Protein AF-A0A1V6AQR8-F1 (afdb_monomer)

Sequence (336 aa):
MSKVVIQFLDGTSKRGDIPFFNPAKQTVPFETASEDGKSLVQTTLHIEEIKKILFLKKDAAEESAIRKETIAQTQFAGTVAYKLIVEMNDGEVLTGTTLKYSPQEKSFFLTPLNPGDPSERIYINSRCVTKVDQKRLLGRMLVDAKLISGNQLQNALNVQAENRKKLIGQILVEQELISRKQLDESLDVQKEDRSLLGEILVRAQYLTREQLDRALLIQKENRKKRLGQILVELKYLTPDDICLALASQLGCAWIDLSSLTIPEDVLGLLPCDVVQKYEVVPVERKFGELLIVASAQPRNEEMRRAVAEGTTMRTEFVIAYDGHIAAALENYYGFS

Foldseek 3Di:
DFWKWWAFPVRDIDTFDFPDDDLVDQWTWTWDQDPVNPDIDIDIDGPNRTAKMFGFDPPPDDDDDDDDDDPPVPPPPFAQWWFKFWAFPVRDTFTFTFRDDDLPDQKGKGQGPPPPRRGRIMIGGSVGTPDIDTQGDLLVLCCVVVLAPRVLLRVLVVVCVVPVVDDSLNSCCVVVSHPPVVSVVSVVVSVPVLQPLLNLCCVVVLDPPVLQVVLVVVCVVPVVDDSLRSCVVVVSDDQVSSQVSVCSSVVFAADELVPADADPVQQVQFDLCLCQVQLKGFHDDPPNAETEIEDQCQPPVVSVVNRVVRHPHHYDYHYGGSVSSVVCCCVNVVHD

Nearest PDB structures (foldseek):
  5htl-assembly1_B  TM=7.662E-01  e=5.680E-09  Vibrio cholerae
  6ejf-assembly1_M  TM=7.073E-01  e=2.704E-07  Thermus thermophilus HB8
  7lko-assembly2_A  TM=7.432E-01  e=1.978E-06  Xanthomonas citri pv. citri str. 306
  7lkm-assembly2_B  TM=7.451E-01  e=5.046E-06  Xanthomonas citri pv. citri str. 306
  1y96-assembly2_D  TM=8.507E-01  e=4.658E-02  Homo sapiens

Radius of gyration: 24.53 Å; Cα contacts (8 Å, |Δi|>4): 520; chains: 1; bounding box: 59×54×64 Å

Mean predicted aligned error: 18.09 Å

Secondary structure (DSSP, 8-state):
-EEEEEEETTS-EEEEEES---TTSSEEEEEEE-TTSSSEEEEEEEGGGEEEEEEE-S-SS---------TTSTT------EEEEEEETTS-EEEEEES---TTSSEEEEEES-TT-SEEEEEEEGGGEEEEEEE--HHHHHHHTTSS-HHHHHHHHHHHHH-TTS-HHHHHHHTTSS-HHHHHHHHHHHHHTS--HHHHHHHTTSS-HHHHHHHHHHHHH-TTS-HHHHHHHTTSS-HHHHHHHHHHHHT--B--SSSPPPPHHHHTTS-HHHHHHHTEEEEEEETTTEEEEEES-TT-HHHHHHHHHH-SSEEEEEE--HHHHHHHHHHHH---

Structure (mmCIF, N/CA/C/O backbone):
data_AF-A0A1V6AQR8-F1
#
_entry.id   AF-A0A1V6AQR8-F1
#
loop_
_atom_site.group_PDB
_atom_site.id
_atom_site.type_symbol
_atom_site.label_atom_id
_atom_site.label_alt_id
_atom_site.label_comp_id
_atom_site.label_asym_id
_atom_site.label_entity_id
_atom_site.label_seq_id
_atom_site.pdbx_PDB_ins_code
_atom_site.Cartn_x
_atom_site.Cartn_y
_atom_site.Cartn_z
_atom_site.occupancy
_atom_site.B_iso_or_equiv
_atom_site.auth_seq_id
_atom_site.auth_comp_id
_atom_site.auth_asym_id
_atom_site.auth_atom_id
_atom_site.pdbx_PDB_model_num
ATOM 1 N N . MET A 1 1 ? -22.738 5.222 29.383 1.00 67.62 1 MET A N 1
ATOM 2 C CA . MET A 1 1 ? -21.599 4.285 29.429 1.00 67.62 1 MET A CA 1
ATOM 3 C C . MET A 1 1 ? -21.309 3.810 28.021 1.00 67.62 1 MET A C 1
ATOM 5 O O . MET A 1 1 ? -22.244 3.699 27.233 1.00 67.62 1 MET A O 1
ATOM 9 N N . SER A 1 2 ? -20.037 3.631 27.680 1.00 73.25 2 SER A N 1
ATOM 10 C CA . SER A 1 2 ? -19.650 3.073 26.383 1.00 73.25 2 SER A CA 1
ATOM 11 C C . SER A 1 2 ? -19.279 1.613 26.575 1.00 73.25 2 SER A C 1
ATOM 13 O O . SER A 1 2 ? -18.375 1.340 27.364 1.00 73.25 2 SER A O 1
ATOM 15 N N . LYS A 1 3 ? -19.919 0.709 25.829 1.00 87.38 3 LYS A N 1
ATOM 16 C CA . LYS A 1 3 ? -19.482 -0.686 25.758 1.00 87.38 3 LYS A CA 1
ATOM 17 C C . LYS A 1 3 ? -18.140 -0.737 25.047 1.00 87.38 3 LYS A C 1
ATOM 19 O O . LYS A 1 3 ? -17.994 -0.177 23.956 1.00 87.38 3 LYS A O 1
ATOM 24 N N . VAL A 1 4 ? -17.165 -1.396 25.655 1.00 88.12 4 VAL A N 1
ATOM 25 C CA . VAL A 1 4 ? -15.810 -1.472 25.121 1.00 88.12 4 VAL A CA 1
ATOM 26 C C . VAL A 1 4 ? -15.240 -2.880 25.162 1.00 88.12 4 VAL A C 1
ATOM 28 O O . VAL A 1 4 ? -15.606 -3.714 25.992 1.00 88.12 4 VAL A O 1
ATOM 31 N N . VAL A 1 5 ? -14.278 -3.111 24.276 1.00 90.44 5 VAL A N 1
ATOM 32 C CA . VAL A 1 5 ? -13.283 -4.173 24.423 1.00 90.44 5 VAL A CA 1
ATOM 33 C C . VAL A 1 5 ? -11.925 -3.502 24.592 1.00 90.44 5 VAL A C 1
ATOM 35 O O . VAL A 1 5 ? -11.494 -2.736 23.731 1.00 90.44 5 VAL A O 1
ATOM 38 N N . ILE A 1 6 ? -11.267 -3.761 25.715 1.00 91.75 6 ILE A N 1
ATOM 39 C CA . ILE A 1 6 ? -9.921 -3.277 26.017 1.00 91.75 6 ILE A CA 1
ATOM 40 C C . ILE A 1 6 ? -8.948 -4.400 25.689 1.00 91.75 6 ILE A C 1
ATOM 42 O O . ILE A 1 6 ? -9.147 -5.527 26.139 1.00 91.75 6 ILE A O 1
ATOM 46 N N . GLN A 1 7 ? -7.909 -4.091 24.918 1.00 90.25 7 GLN A N 1
ATOM 47 C CA . GLN A 1 7 ? -6.755 -4.966 24.743 1.00 90.25 7 GLN A CA 1
ATOM 48 C C . GLN A 1 7 ? -5.555 -4.369 25.469 1.00 90.25 7 GLN A C 1
ATOM 50 O O . GLN A 1 7 ? -5.273 -3.172 25.337 1.00 90.25 7 GLN A O 1
ATOM 55 N N . PHE A 1 8 ? -4.864 -5.205 26.229 1.00 92.00 8 PHE A N 1
ATOM 56 C CA . PHE A 1 8 ? -3.706 -4.835 27.031 1.00 92.00 8 PHE A CA 1
ATOM 57 C C . PHE A 1 8 ? -2.402 -5.148 26.292 1.00 92.00 8 PHE A C 1
ATOM 59 O O . PHE A 1 8 ? -2.388 -5.878 25.299 1.00 92.00 8 PHE A O 1
ATOM 66 N N . LEU A 1 9 ? -1.300 -4.564 26.765 1.00 87.06 9 LEU A N 1
ATOM 67 C CA . LEU A 1 9 ? 0.039 -4.792 26.210 1.00 87.06 9 LEU A CA 1
ATOM 68 C C . LEU A 1 9 ? 0.509 -6.246 26.338 1.00 87.06 9 LEU A C 1
ATOM 70 O O . LEU A 1 9 ? 1.322 -6.692 25.537 1.00 87.06 9 LEU A O 1
ATOM 74 N N . ASP A 1 10 ? -0.003 -6.977 27.328 1.00 86.44 10 ASP A N 1
ATOM 75 C CA . ASP A 1 10 ? 0.294 -8.395 27.557 1.00 86.44 10 ASP A CA 1
ATOM 76 C C . ASP A 1 10 ? -0.487 -9.343 26.621 1.00 86.44 10 ASP A C 1
ATOM 78 O O . ASP A 1 10 ? -0.358 -10.561 26.722 1.00 86.44 10 ASP A O 1
ATOM 82 N N . GLY A 1 11 ? -1.303 -8.793 25.713 1.00 81.50 11 GLY A N 1
ATOM 83 C CA . GLY A 1 11 ? -2.138 -9.546 24.777 1.00 81.50 11 GLY A CA 1
ATOM 84 C C . GLY A 1 11 ? -3.485 -9.995 25.352 1.00 81.50 11 GLY A C 1
ATOM 85 O O . GLY A 1 11 ? -4.320 -10.519 24.611 1.00 81.50 11 GLY A O 1
ATOM 86 N N . THR A 1 12 ? -3.750 -9.769 26.642 1.00 89.94 12 THR A N 1
ATOM 87 C CA . THR A 1 12 ? -5.055 -10.074 27.234 1.00 89.94 12 THR A CA 1
ATOM 88 C C . THR A 1 12 ? -6.119 -9.082 26.766 1.00 89.94 12 THR A C 1
ATOM 90 O O . THR A 1 12 ? -5.838 -7.962 26.326 1.00 89.94 12 THR A O 1
ATOM 93 N N . SER A 1 13 ? -7.388 -9.491 26.848 1.00 88.75 13 SER A N 1
ATOM 94 C CA . SER A 1 13 ? -8.511 -8.615 26.525 1.00 88.75 13 SER A CA 1
ATOM 95 C C . SER A 1 13 ? -9.627 -8.716 27.554 1.00 88.75 13 SER A C 1
ATOM 97 O O . SER A 1 13 ? -9.885 -9.783 28.111 1.00 88.75 13 SER A O 1
ATOM 99 N N . LYS A 1 14 ? -10.295 -7.591 27.815 1.00 90.44 14 LYS A N 1
ATOM 100 C CA . LYS A 1 14 ? -11.460 -7.516 28.701 1.00 90.44 14 LYS A CA 1
ATOM 101 C C . LYS A 1 14 ? -12.595 -6.771 28.018 1.00 90.44 14 LYS A C 1
ATOM 103 O O . LYS A 1 14 ? -12.380 -5.751 27.365 1.00 90.44 14 LYS A O 1
ATOM 108 N N . ARG A 1 15 ? -13.818 -7.270 28.190 1.00 90.06 15 ARG A N 1
ATOM 109 C CA . ARG A 1 15 ? -15.050 -6.615 27.735 1.00 90.06 15 ARG A CA 1
ATOM 110 C C . ARG A 1 15 ? -15.791 -6.045 28.937 1.00 90.06 15 ARG A C 1
ATOM 112 O O . ARG A 1 15 ? -15.874 -6.706 29.966 1.00 90.06 15 ARG A O 1
ATOM 119 N N . GLY A 1 16 ? -16.325 -4.843 28.787 1.00 89.38 16 GLY A N 1
ATOM 120 C CA . GLY A 1 16 ? -17.057 -4.165 29.848 1.00 89.38 16 GLY A CA 1
ATOM 121 C C . GLY A 1 16 ? -17.509 -2.782 29.413 1.00 89.38 16 GLY A C 1
ATOM 122 O O . GLY A 1 16 ? -17.628 -2.508 28.216 1.00 89.38 16 GLY A O 1
ATOM 123 N N . ASP A 1 17 ? -17.707 -1.906 30.384 1.00 84.69 17 ASP A N 1
ATOM 124 C CA . ASP A 1 17 ? -18.224 -0.563 30.185 1.00 84.69 17 ASP A CA 1
ATOM 125 C C . ASP A 1 17 ? -17.249 0.486 30.722 1.00 84.69 17 ASP A C 1
ATOM 127 O O . ASP A 1 17 ? -16.646 0.331 31.782 1.00 84.69 17 ASP A O 1
ATOM 131 N N . ILE A 1 18 ? -17.086 1.581 29.979 1.00 79.56 18 ILE A N 1
ATOM 132 C CA . ILE A 1 18 ? -16.372 2.769 30.457 1.00 79.56 18 ILE A CA 1
ATOM 133 C C . ILE A 1 18 ? -17.391 3.902 30.639 1.00 79.56 18 ILE A C 1
ATOM 135 O O . ILE A 1 18 ? -18.016 4.328 29.653 1.00 79.56 18 ILE A O 1
ATOM 139 N N . PRO A 1 19 ? -17.573 4.432 31.864 1.00 71.19 19 PRO A N 1
ATOM 140 C CA . PRO A 1 19 ? -18.493 5.540 32.107 1.00 71.19 19 PRO A CA 1
ATOM 141 C C . PRO A 1 19 ? -17.984 6.841 31.484 1.00 71.19 19 PRO A C 1
ATOM 143 O O . PRO A 1 19 ? -18.753 7.564 30.850 1.00 71.19 19 PRO A O 1
ATOM 146 N N . PHE A 1 20 ? -16.680 7.104 31.594 1.00 69.00 20 PHE A N 1
ATOM 147 C CA . PHE A 1 20 ? -16.017 8.264 31.011 1.00 69.00 20 PHE A CA 1
ATOM 148 C C . PHE A 1 20 ? -14.568 7.933 30.648 1.00 69.00 20 PHE A C 1
ATOM 150 O O . PHE A 1 20 ? -13.841 7.350 31.450 1.00 69.00 20 PHE A O 1
ATOM 157 N N . PHE A 1 21 ? -14.137 8.340 29.453 1.00 73.06 21 PHE A N 1
ATOM 158 C CA . PHE A 1 21 ? -12.770 8.139 28.979 1.00 73.06 21 PHE A CA 1
ATOM 159 C C . PHE A 1 21 ? -12.099 9.482 28.694 1.00 73.06 21 PHE A C 1
ATOM 161 O O . PHE A 1 21 ? -12.598 10.265 27.885 1.00 73.06 21 PHE A O 1
ATOM 168 N N . ASN A 1 22 ? -10.952 9.728 29.329 1.00 70.19 22 ASN A N 1
ATOM 169 C CA . ASN A 1 22 ? -10.099 10.874 29.040 1.00 70.19 22 ASN A CA 1
ATOM 170 C C . ASN A 1 22 ? -8.653 10.396 28.829 1.00 70.19 22 ASN A C 1
ATOM 172 O O . ASN A 1 22 ? -8.023 9.983 29.802 1.00 70.19 22 ASN A O 1
ATOM 176 N N . PRO A 1 23 ? -8.110 10.496 27.603 1.00 68.50 23 PRO A N 1
ATOM 177 C CA . PRO A 1 23 ? -6.771 10.006 27.283 1.00 68.50 23 PRO A CA 1
ATOM 178 C C . PRO A 1 23 ? -5.637 10.800 27.953 1.00 68.50 23 PRO A C 1
ATOM 180 O O . PRO A 1 23 ? -4.500 10.345 27.958 1.00 68.50 23 PRO A O 1
ATOM 183 N N . ALA A 1 24 ? -5.919 11.978 28.524 1.00 65.12 24 ALA A N 1
ATOM 184 C CA . ALA A 1 24 ? -4.942 12.758 29.284 1.00 65.12 24 ALA A CA 1
ATOM 185 C C . ALA A 1 24 ? -4.786 12.281 30.740 1.00 65.12 24 ALA A C 1
ATOM 187 O O . ALA A 1 24 ? -3.859 12.708 31.428 1.00 65.12 24 ALA A O 1
ATOM 188 N N . LYS A 1 25 ? -5.693 11.427 31.234 1.00 71.94 25 LYS A N 1
ATOM 189 C CA . LYS A 1 25 ? -5.591 10.836 32.573 1.00 71.94 25 LYS A CA 1
ATOM 190 C C . LYS A 1 25 ? -4.770 9.549 32.520 1.00 71.94 25 LYS A C 1
ATOM 192 O O . LYS A 1 25 ? -4.856 8.790 31.564 1.00 71.94 25 LYS A O 1
ATOM 197 N N . GLN A 1 26 ? -4.018 9.285 33.587 1.00 80.06 26 GLN A N 1
ATOM 198 C CA . GLN A 1 26 ? -3.235 8.050 33.728 1.00 80.06 26 GLN A CA 1
ATOM 199 C C . GLN A 1 26 ? -4.103 6.814 33.977 1.00 80.06 26 GLN A C 1
ATOM 201 O O . GLN A 1 26 ? -3.637 5.693 33.794 1.00 80.06 26 GLN A O 1
ATOM 206 N N . THR A 1 27 ? -5.349 7.013 34.407 1.00 83.88 27 THR A N 1
ATOM 207 C CA . THR A 1 27 ? -6.252 5.935 34.791 1.00 83.88 27 THR A CA 1
ATOM 208 C C . THR A 1 27 ? -7.590 6.010 34.067 1.00 83.88 27 THR A C 1
ATOM 210 O O . THR A 1 27 ? -8.095 7.089 33.742 1.00 83.88 27 THR A O 1
ATOM 213 N N . VAL A 1 28 ? -8.167 4.835 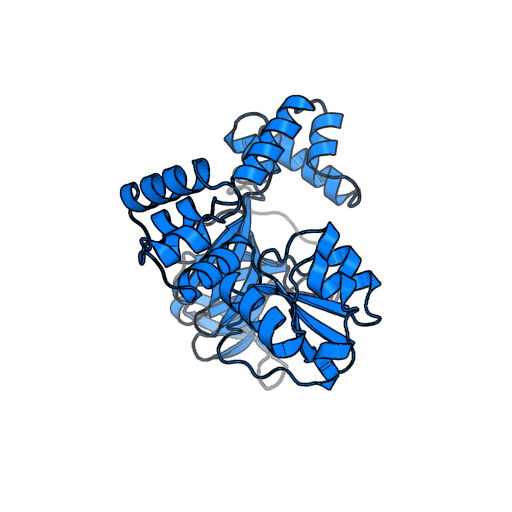33.828 1.00 84.19 28 VAL A N 1
ATOM 214 C CA . VAL A 1 28 ? -9.426 4.627 33.118 1.00 84.19 28 VAL A CA 1
ATOM 215 C C . VAL A 1 28 ? -10.370 3.834 34.025 1.00 84.19 28 VAL A C 1
ATOM 217 O O . VAL A 1 28 ? -10.031 2.710 34.401 1.00 84.19 28 VAL A O 1
ATOM 220 N N . PRO A 1 29 ? -11.542 4.379 34.397 1.00 82.19 29 PRO A N 1
ATOM 221 C CA . PRO A 1 29 ? -12.552 3.605 35.108 1.00 82.19 29 PRO A CA 1
ATOM 222 C C . PRO A 1 29 ? -13.156 2.560 34.164 1.00 82.19 29 PRO A C 1
ATOM 224 O O . PRO A 1 29 ? -13.504 2.881 33.027 1.00 82.19 29 PRO A O 1
ATOM 227 N N . PHE A 1 30 ? -13.286 1.325 34.636 1.00 88.94 30 PHE A N 1
ATOM 228 C CA . PHE A 1 30 ? -13.771 0.194 33.856 1.00 88.94 30 PHE A CA 1
ATOM 229 C C . PHE A 1 30 ? -14.699 -0.678 34.697 1.00 88.94 30 PHE A C 1
ATOM 231 O O . PHE A 1 30 ? -14.349 -1.086 35.803 1.00 88.94 30 PHE A O 1
ATOM 238 N N . GLU A 1 31 ? -15.881 -0.962 34.172 1.00 87.50 31 GLU A N 1
ATOM 239 C CA . GLU A 1 31 ? -16.912 -1.752 34.834 1.00 87.50 31 GLU A CA 1
ATOM 240 C C . GLU A 1 31 ? -17.087 -3.087 34.114 1.00 87.50 31 GLU A C 1
ATOM 242 O O . GLU A 1 31 ? -17.162 -3.150 32.887 1.00 87.50 31 GLU A O 1
ATOM 247 N N . THR A 1 32 ? -17.146 -4.170 34.884 1.00 85.00 32 THR A N 1
ATOM 248 C CA . THR A 1 32 ? -17.377 -5.529 34.373 1.00 85.00 32 THR A CA 1
ATOM 249 C C . THR A 1 32 ? -18.473 -6.209 35.174 1.00 85.00 32 THR A C 1
ATOM 251 O O . THR A 1 32 ? -18.714 -5.855 36.329 1.00 85.00 32 THR A O 1
ATOM 254 N N . ALA A 1 33 ? -19.144 -7.192 34.579 1.00 78.00 33 ALA A N 1
ATOM 255 C CA . ALA A 1 33 ? -20.033 -8.057 35.341 1.00 78.00 33 ALA A CA 1
ATOM 256 C C . ALA A 1 33 ? -19.205 -8.904 36.322 1.00 78.00 33 ALA A C 1
ATOM 258 O O . ALA A 1 33 ? -18.184 -9.475 35.942 1.00 78.00 33 ALA A O 1
ATOM 259 N N . SER A 1 34 ? -19.649 -8.972 37.576 1.00 71.25 34 SER A N 1
ATOM 260 C CA . SER A 1 34 ? -19.136 -9.915 38.573 1.00 71.25 34 SER A CA 1
ATOM 261 C C . SER A 1 34 ? -19.305 -11.361 38.087 1.00 71.25 34 SER A C 1
ATOM 263 O O . SER A 1 34 ? -20.207 -11.638 37.295 1.00 71.25 34 SER A O 1
ATOM 265 N N . GLU A 1 35 ? -18.481 -12.286 38.588 1.00 62.84 35 GLU A N 1
ATOM 266 C CA . GLU A 1 35 ? -18.551 -13.726 38.280 1.00 62.84 35 GLU A CA 1
ATOM 267 C C . GLU A 1 35 ? -19.946 -14.325 38.543 1.00 62.84 35 GLU A C 1
ATOM 269 O O . GLU A 1 35 ? -20.387 -15.213 37.818 1.00 62.84 35 GLU A O 1
ATOM 274 N N . ASP A 1 36 ? -20.692 -13.757 39.496 1.00 63.12 36 ASP A N 1
ATOM 275 C CA . ASP A 1 36 ? -22.062 -14.164 39.832 1.00 63.12 36 ASP A CA 1
ATOM 276 C C . ASP A 1 36 ? -23.136 -13.575 38.894 1.00 63.12 36 ASP A C 1
ATOM 278 O O . ASP A 1 36 ? -24.331 -13.830 39.068 1.00 63.12 36 ASP A O 1
ATOM 282 N N . GLY A 1 37 ? -22.749 -12.712 37.946 1.00 59.88 37 GLY A N 1
ATOM 283 C CA . GLY A 1 37 ? -23.625 -12.040 36.975 1.00 59.88 37 GLY A CA 1
ATOM 284 C C . GLY A 1 37 ? -24.609 -11.015 37.559 1.00 59.88 37 GLY A C 1
ATOM 285 O O . GLY A 1 37 ? -25.361 -10.397 36.808 1.00 59.88 37 GLY A O 1
ATOM 286 N N . LYS A 1 38 ? -24.625 -10.826 38.886 1.00 56.75 38 LYS A N 1
ATOM 287 C CA . LYS A 1 38 ? -25.635 -10.030 39.614 1.00 56.75 38 LYS A CA 1
ATOM 288 C C . LYS A 1 38 ? -25.204 -8.607 39.977 1.00 56.75 38 LYS A C 1
ATOM 290 O O . LYS A 1 38 ? -26.066 -7.774 40.239 1.00 56.75 38 LYS A O 1
ATOM 295 N N . SER A 1 39 ? -23.902 -8.325 39.982 1.00 69.00 39 SER A N 1
ATOM 296 C CA . SER A 1 39 ? -23.336 -7.043 40.423 1.00 69.00 39 SER A CA 1
ATOM 297 C C . SER A 1 39 ? -22.301 -6.528 39.428 1.00 69.00 39 SER A C 1
ATOM 299 O O . SER A 1 39 ? -21.619 -7.318 38.775 1.00 69.00 39 SER A O 1
ATOM 301 N N . LEU A 1 40 ? -22.156 -5.207 39.332 1.00 73.88 40 LEU A N 1
ATOM 302 C CA . LEU A 1 40 ? -21.089 -4.569 38.560 1.00 73.88 40 LEU A CA 1
ATOM 303 C C . LEU A 1 40 ? -19.853 -4.388 39.447 1.00 73.88 40 LEU A C 1
ATOM 305 O O . LEU A 1 40 ? -19.948 -3.865 40.556 1.00 73.88 40 LEU A O 1
ATOM 309 N N . VAL A 1 41 ? -18.695 -4.820 38.952 1.00 81.81 41 VAL A N 1
ATOM 310 C CA . VAL A 1 41 ? -17.392 -4.597 39.582 1.00 81.81 41 VAL A CA 1
ATOM 311 C C . VAL A 1 41 ? -16.718 -3.434 38.874 1.00 81.81 41 VAL A C 1
ATOM 313 O O . VAL A 1 41 ? -16.393 -3.525 37.688 1.00 81.81 41 VAL A O 1
ATOM 316 N N . GLN A 1 42 ? -16.487 -2.350 39.613 1.00 83.62 42 GLN A N 1
ATOM 317 C CA . GLN A 1 42 ? -15.747 -1.195 39.124 1.00 83.62 42 GLN A CA 1
ATOM 318 C C . GLN A 1 42 ? -14.259 -1.357 39.448 1.00 83.62 42 GLN A C 1
ATOM 320 O O . GLN A 1 42 ? -13.869 -1.548 40.596 1.00 83.62 42 GLN A O 1
ATOM 325 N N . THR A 1 43 ? -13.422 -1.277 38.421 1.00 85.31 43 THR A N 1
ATOM 326 C CA . THR A 1 43 ? -11.962 -1.344 38.513 1.00 85.31 43 THR A CA 1
ATOM 327 C C . THR A 1 43 ? -11.355 -0.095 37.885 1.00 85.31 43 THR A C 1
ATOM 329 O O . THR A 1 43 ? -11.927 0.514 36.980 1.00 85.31 43 THR A O 1
ATOM 332 N N . THR A 1 44 ? -10.176 0.294 38.357 1.00 87.19 44 THR A N 1
ATOM 333 C CA . THR A 1 44 ? -9.388 1.374 37.761 1.00 87.19 44 THR A CA 1
ATOM 334 C C . THR A 1 44 ? -8.215 0.756 37.012 1.00 87.19 44 THR A C 1
ATOM 336 O O . THR A 1 44 ? -7.407 0.061 37.617 1.00 87.19 44 THR A O 1
ATOM 339 N N . LEU A 1 45 ? -8.131 0.990 35.703 1.00 89.31 45 LEU A N 1
ATOM 340 C CA . LEU A 1 45 ? -7.052 0.494 34.845 1.00 89.31 45 LEU A CA 1
ATOM 341 C C . LEU A 1 45 ? -6.025 1.595 34.585 1.00 89.31 45 LEU A C 1
ATOM 343 O O . LEU A 1 45 ? -6.401 2.763 34.472 1.00 89.31 45 LEU A O 1
ATOM 347 N N . HIS A 1 46 ? -4.751 1.239 34.428 1.00 90.56 46 HIS A N 1
ATOM 348 C CA . HIS A 1 46 ? -3.715 2.185 34.020 1.00 90.56 46 HIS A CA 1
ATOM 349 C C . HIS A 1 46 ? -3.641 2.278 32.496 1.00 90.56 46 HIS A C 1
ATOM 351 O O . HIS A 1 46 ? -3.525 1.275 31.798 1.00 90.56 46 HIS A O 1
ATOM 357 N N . ILE A 1 47 ? -3.683 3.499 31.956 1.00 86.56 47 ILE A N 1
ATOM 358 C CA . ILE A 1 47 ? -3.704 3.726 30.503 1.00 86.56 47 ILE A CA 1
ATOM 359 C C . ILE A 1 47 ? -2.419 3.250 29.813 1.00 86.56 47 ILE A C 1
ATOM 361 O O . ILE A 1 47 ? -2.430 2.921 28.631 1.00 86.56 47 ILE A O 1
ATOM 365 N N . GLU A 1 48 ? -1.312 3.187 30.556 1.00 87.88 48 GLU A N 1
ATOM 366 C CA . GLU A 1 48 ? -0.021 2.727 30.047 1.00 87.88 48 GLU A CA 1
ATOM 367 C C . GLU A 1 48 ? 0.018 1.221 29.783 1.00 87.88 48 GLU A C 1
ATOM 369 O O . GLU A 1 48 ? 0.798 0.792 28.942 1.00 87.88 48 GLU A O 1
ATOM 374 N N . GLU A 1 49 ? -0.835 0.443 30.451 1.00 90.25 49 GLU A N 1
ATOM 375 C CA . GLU A 1 49 ? -0.965 -1.009 30.269 1.00 90.25 49 GLU A CA 1
ATOM 376 C C . GLU A 1 49 ? -1.901 -1.357 29.103 1.00 90.25 49 GLU A C 1
ATOM 378 O O . GLU A 1 49 ? -1.990 -2.509 28.676 1.00 90.25 49 GLU A O 1
ATOM 383 N N . ILE A 1 50 ? -2.616 -0.359 28.577 1.00 92.25 50 ILE A N 1
ATOM 384 C CA . ILE A 1 50 ? -3.606 -0.525 27.520 1.00 92.25 50 ILE A CA 1
ATOM 385 C C . ILE A 1 50 ? -2.938 -0.336 26.159 1.00 92.25 50 ILE A C 1
ATOM 387 O O . ILE A 1 50 ? -2.380 0.723 25.860 1.00 92.25 50 ILE A O 1
ATOM 391 N N . LYS A 1 51 ? -3.085 -1.348 25.298 1.00 91.50 51 LYS A N 1
ATOM 392 C CA . LYS A 1 51 ? -2.703 -1.295 23.884 1.00 91.50 51 LYS A CA 1
ATOM 393 C C . LYS A 1 51 ? -3.688 -0.435 23.094 1.00 91.50 51 LYS A C 1
ATOM 395 O O . LYS A 1 51 ? -3.314 0.535 22.432 1.00 91.50 51 LYS A O 1
ATOM 400 N N . LYS A 1 52 ? -4.970 -0.798 23.168 1.00 92.31 52 LYS A N 1
ATOM 401 C CA . LYS A 1 52 ? -6.067 -0.104 22.485 1.00 92.31 52 LYS A CA 1
ATOM 402 C C . LYS A 1 52 ? -7.413 -0.353 23.158 1.00 92.31 52 LYS A C 1
ATOM 404 O O . LYS A 1 52 ? -7.602 -1.354 23.848 1.00 92.31 52 LYS A O 1
ATOM 409 N N . ILE A 1 53 ? -8.366 0.543 22.913 1.00 89.56 53 ILE A N 1
ATOM 410 C CA . ILE A 1 53 ? -9.752 0.420 23.390 1.00 89.56 53 ILE A CA 1
ATOM 411 C C . ILE A 1 53 ? -10.688 0.529 22.195 1.00 89.56 53 ILE A C 1
ATOM 413 O O . ILE A 1 53 ? -10.717 1.561 21.527 1.00 89.56 53 ILE A O 1
ATOM 417 N N . LEU A 1 54 ? -11.464 -0.521 21.945 1.00 89.75 54 LEU A N 1
ATOM 418 C CA . LEU A 1 54 ? -12.486 -0.576 20.909 1.00 89.75 54 LEU A CA 1
ATOM 419 C C . LEU A 1 54 ? -13.815 -0.127 21.522 1.00 89.75 54 LEU A C 1
ATOM 421 O O . LEU A 1 54 ? -14.367 -0.832 22.364 1.00 89.75 54 LEU A O 1
ATOM 425 N N . PHE A 1 55 ? -14.323 1.039 21.125 1.00 83.75 55 PHE A N 1
ATOM 426 C CA . PHE A 1 55 ? -15.637 1.534 21.542 1.00 83.75 55 PHE A CA 1
ATOM 427 C C . PHE A 1 55 ? -16.697 0.977 20.599 1.00 83.75 55 PHE A C 1
ATOM 429 O O . PHE A 1 55 ? -16.664 1.294 19.415 1.00 83.75 55 PHE A O 1
ATOM 436 N N . LEU A 1 56 ? -17.605 0.141 21.099 1.00 86.00 56 LEU A N 1
ATOM 437 C CA . LEU A 1 56 ? -18.544 -0.621 20.275 1.00 86.00 56 LEU A CA 1
ATOM 438 C C . LEU A 1 56 ? -19.746 0.226 19.823 1.00 86.00 56 LEU A C 1
ATOM 440 O O . LEU A 1 56 ? -20.243 1.060 20.581 1.00 86.00 56 LEU A O 1
ATOM 444 N N . LYS A 1 57 ? -20.232 -0.022 18.598 1.00 80.56 57 LYS A N 1
ATOM 445 C CA . LYS A 1 57 ? -21.455 0.589 18.044 1.00 80.56 57 LYS A CA 1
ATOM 446 C C . LYS A 1 57 ? -22.681 0.224 18.897 1.00 80.56 57 LYS A C 1
ATOM 448 O O . LYS A 1 57 ? -22.769 -0.885 19.423 1.00 80.56 57 LYS A O 1
ATOM 453 N N . LYS A 1 58 ? -23.634 1.154 19.024 1.00 66.88 58 LYS A N 1
ATOM 454 C CA . LYS A 1 58 ? -24.807 1.014 19.908 1.00 66.88 58 LYS A CA 1
ATOM 455 C C . LYS A 1 58 ? -25.901 0.058 19.414 1.00 66.88 58 LYS A C 1
ATOM 457 O O . LYS A 1 58 ? -26.694 -0.376 20.237 1.00 66.88 58 LYS A O 1
ATOM 462 N N . ASP A 1 59 ? -25.910 -0.355 18.148 1.00 50.75 59 ASP A N 1
ATOM 463 C CA . ASP A 1 59 ? -26.970 -1.214 17.590 1.00 50.75 59 ASP A CA 1
ATOM 464 C C . ASP A 1 59 ? -26.778 -2.714 17.884 1.00 50.75 59 ASP A C 1
ATOM 466 O O . ASP A 1 59 ? -26.762 -3.571 17.003 1.00 50.75 59 ASP A O 1
ATOM 470 N N . ALA A 1 60 ? -26.692 -3.019 19.176 1.00 36.69 60 ALA A N 1
ATOM 471 C CA . ALA A 1 60 ? -27.393 -4.145 19.769 1.00 36.69 60 ALA A CA 1
ATOM 472 C C . ALA A 1 60 ? -28.254 -3.571 20.909 1.00 36.69 60 ALA A C 1
ATOM 474 O O . ALA A 1 60 ? -27.775 -3.411 22.033 1.00 36.69 60 ALA A O 1
ATOM 475 N N . ALA A 1 61 ? -29.512 -3.299 20.552 1.00 30.44 61 ALA A N 1
ATOM 476 C CA . ALA A 1 61 ? -30.645 -2.856 21.368 1.00 30.44 61 ALA A CA 1
ATOM 477 C C . ALA A 1 61 ? -30.780 -1.345 21.685 1.00 30.44 61 ALA A C 1
ATOM 479 O O . ALA A 1 61 ? -30.077 -0.784 22.520 1.00 30.44 61 ALA A O 1
ATOM 480 N N . GLU A 1 62 ? -31.831 -0.805 21.056 1.00 29.98 62 GLU A N 1
ATOM 481 C CA . GLU A 1 62 ? -32.799 0.198 21.525 1.00 29.98 62 GLU A CA 1
ATOM 482 C C . GLU A 1 62 ? -32.469 1.701 21.460 1.00 29.98 62 GLU A C 1
ATOM 484 O O . GLU A 1 62 ? -31.526 2.237 22.041 1.00 29.98 62 GLU A O 1
ATOM 489 N N . GLU A 1 63 ? -33.368 2.382 20.741 1.00 32.84 63 GLU A N 1
ATOM 490 C CA . GLU A 1 63 ? -33.571 3.822 20.683 1.00 32.84 63 GLU A CA 1
ATOM 491 C C . GLU A 1 63 ? -33.961 4.426 22.042 1.00 32.84 63 GLU A C 1
ATOM 493 O O . GLU A 1 63 ? -34.656 3.814 22.848 1.00 32.84 63 GLU A O 1
ATOM 498 N N . SER A 1 64 ? -33.656 5.726 22.154 1.00 27.81 64 SER A N 1
ATOM 499 C CA . SER A 1 64 ? -34.333 6.744 22.973 1.00 27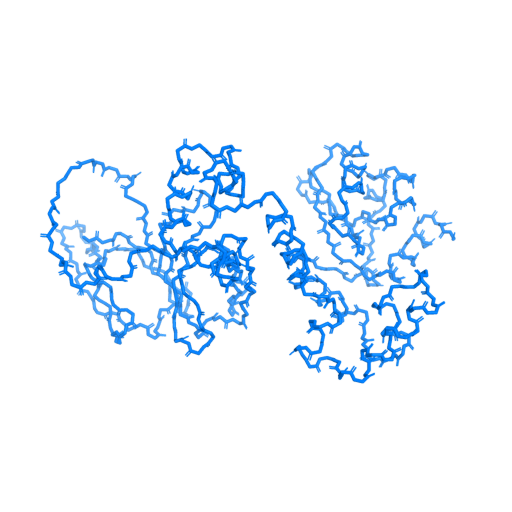.81 64 SER A CA 1
ATOM 500 C C . SER A 1 64 ? -33.708 7.152 24.320 1.00 27.81 64 SER A C 1
ATOM 502 O O . SER A 1 64 ? -33.651 6.410 25.292 1.00 27.81 64 SER A O 1
ATOM 504 N N . ALA A 1 65 ? -33.393 8.455 24.354 1.00 28.56 65 ALA A N 1
ATOM 505 C CA . ALA A 1 65 ? -33.366 9.375 25.495 1.00 28.56 65 ALA A CA 1
ATOM 506 C C . ALA A 1 65 ? -32.138 9.380 26.443 1.00 28.56 65 ALA A C 1
ATOM 508 O O . ALA A 1 65 ? -31.974 8.532 27.308 1.00 28.56 65 ALA A O 1
ATOM 509 N N . ILE A 1 66 ? -31.340 10.463 26.381 1.00 27.30 66 ILE A N 1
ATOM 510 C CA . ILE A 1 66 ? -31.308 11.576 27.371 1.00 27.30 66 ILE A CA 1
ATOM 511 C C . ILE A 1 66 ? -30.074 12.492 27.136 1.00 27.30 66 ILE A C 1
ATOM 513 O O . ILE A 1 66 ? -28.929 12.059 27.205 1.00 27.30 66 ILE A O 1
ATOM 517 N N . ARG A 1 67 ? -30.389 13.771 26.842 1.00 26.19 67 ARG A N 1
ATOM 518 C CA . ARG A 1 67 ? -29.818 15.089 27.259 1.00 26.19 67 ARG A CA 1
ATOM 519 C C . ARG A 1 67 ? -28.299 15.214 27.498 1.00 26.19 67 ARG A C 1
ATOM 521 O O . ARG A 1 67 ? -27.728 14.521 28.321 1.00 26.19 67 ARG A O 1
ATOM 528 N N . LYS A 1 68 ? -27.594 16.076 26.745 1.00 31.75 68 LYS A N 1
ATOM 529 C CA . LYS A 1 68 ? -27.391 17.540 26.956 1.00 31.75 68 LYS A CA 1
ATOM 530 C C . LYS A 1 68 ? -26.813 17.906 28.334 1.00 31.75 68 LYS A C 1
ATOM 532 O O . LYS A 1 68 ? -27.572 18.236 29.228 1.00 31.75 68 LYS A O 1
ATOM 537 N N . GLU A 1 69 ? -25.482 17.896 28.406 1.00 26.70 69 GLU A N 1
ATOM 538 C CA . GLU A 1 69 ? -24.545 18.759 29.161 1.00 26.70 69 GLU A CA 1
ATOM 539 C C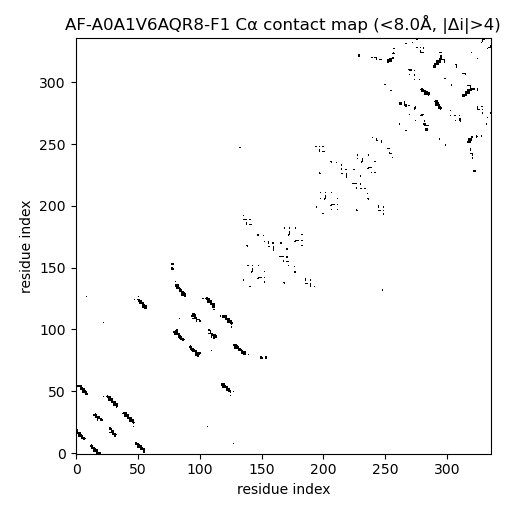 . GLU A 1 69 ? -23.163 18.113 28.909 1.00 26.70 69 GLU A C 1
ATOM 541 O O . GLU A 1 69 ? -22.962 16.942 29.194 1.00 26.70 69 GLU A O 1
ATOM 546 N N . THR A 1 70 ? -22.241 18.683 28.134 1.00 27.05 70 THR A N 1
ATOM 547 C CA . THR A 1 70 ? -21.581 19.961 28.393 1.00 27.05 70 THR A CA 1
ATOM 548 C C . THR A 1 70 ? -21.180 20.620 27.074 1.00 27.05 70 THR A C 1
ATOM 550 O O . THR A 1 70 ? -20.227 20.231 26.396 1.00 27.05 70 THR A O 1
ATOM 553 N N . ILE A 1 71 ? -21.926 21.666 26.729 1.00 29.86 71 ILE A N 1
ATOM 554 C CA . ILE A 1 71 ? -21.588 22.670 25.722 1.00 29.86 71 ILE A CA 1
ATOM 555 C C . ILE A 1 71 ? -20.473 23.538 26.327 1.00 29.86 71 ILE A C 1
ATOM 557 O O . ILE A 1 71 ? -20.728 24.589 26.898 1.00 29.86 71 ILE A O 1
ATOM 561 N N . ALA A 1 72 ? -19.237 23.034 26.285 1.00 25.75 72 ALA A N 1
ATOM 562 C CA . ALA A 1 72 ? -18.011 23.806 26.538 1.00 25.75 72 ALA A CA 1
ATOM 563 C C . ALA A 1 72 ? -16.768 23.225 25.824 1.00 25.75 72 ALA A C 1
ATOM 565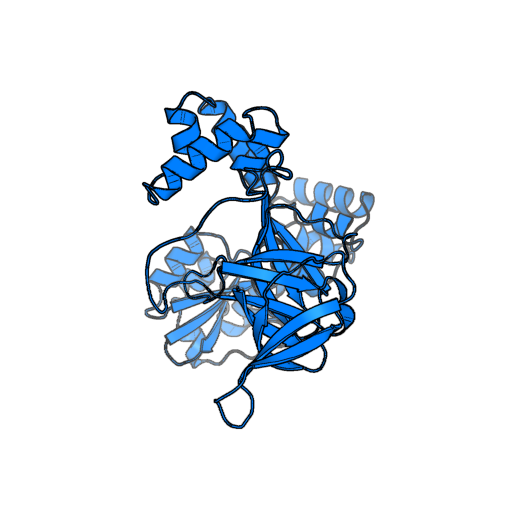 O O . ALA A 1 72 ? -15.643 23.623 26.105 1.00 25.75 72 ALA A O 1
ATOM 566 N N . GLN A 1 73 ? -16.954 22.295 24.876 1.00 28.94 73 GLN A N 1
ATOM 567 C CA . GLN A 1 73 ? -15.917 21.875 23.914 1.00 28.94 73 GLN A CA 1
ATOM 568 C C . GLN A 1 73 ? -16.370 22.055 22.454 1.00 28.94 73 GLN A C 1
ATOM 570 O O . GLN A 1 73 ? -15.702 21.637 21.509 1.00 28.94 73 GLN A O 1
ATOM 575 N N . THR A 1 74 ? -17.492 22.746 22.252 1.00 27.53 74 THR A N 1
ATOM 576 C CA . THR A 1 74 ? -18.161 22.945 20.962 1.00 27.53 74 THR A CA 1
ATOM 577 C C . THR A 1 74 ? -17.530 24.054 20.104 1.00 27.53 74 THR A C 1
ATOM 579 O O . THR A 1 74 ? -18.232 24.769 19.400 1.00 27.53 74 THR A O 1
ATOM 582 N N . GLN A 1 75 ? -16.200 24.182 20.137 1.00 27.48 75 GLN A N 1
ATOM 583 C CA . GLN A 1 75 ? -15.422 24.904 19.117 1.00 27.48 75 GLN A CA 1
ATOM 584 C C . GLN A 1 75 ? -14.542 23.983 18.253 1.00 27.48 75 GLN A C 1
ATOM 586 O O . GLN A 1 75 ? -13.848 24.465 17.367 1.00 27.48 75 GLN A O 1
ATOM 591 N N . PHE A 1 76 ? -14.624 22.659 18.430 1.00 29.84 76 PHE A N 1
ATOM 592 C CA . PHE A 1 76 ? -13.941 21.680 17.567 1.00 29.84 76 PHE A CA 1
ATOM 593 C C . PHE A 1 76 ? -14.900 20.651 16.951 1.00 29.84 76 PHE A C 1
ATOM 595 O O . PHE A 1 76 ? -14.560 19.483 16.768 1.00 29.84 76 PHE A O 1
ATOM 602 N N . ALA A 1 77 ? -16.120 21.079 16.623 1.00 26.77 77 ALA A N 1
ATOM 603 C CA . ALA A 1 77 ? -17.041 20.275 15.831 1.00 26.77 77 ALA A CA 1
ATOM 604 C C . ALA A 1 77 ? -16.724 20.447 14.333 1.00 26.77 77 ALA A C 1
ATOM 606 O O . ALA A 1 77 ? -17.069 21.470 13.751 1.00 26.77 77 ALA A O 1
ATOM 607 N N . GLY A 1 78 ? -16.080 19.444 13.724 1.00 30.92 78 GLY A N 1
ATOM 608 C CA . GLY A 1 78 ? -16.049 19.272 12.263 1.00 30.92 78 GLY A CA 1
ATOM 609 C C . GLY A 1 78 ? -14.662 19.235 11.614 1.00 30.92 78 GLY A C 1
ATOM 610 O O . GLY A 1 78 ? -14.291 20.156 10.890 1.00 30.92 78 GLY A O 1
ATOM 611 N N . THR A 1 79 ? -13.901 18.153 11.810 1.00 30.80 79 THR A N 1
ATOM 612 C CA . THR A 1 79 ? -12.674 17.903 11.027 1.00 30.80 79 THR A CA 1
ATOM 613 C C . THR A 1 79 ? -12.396 16.408 10.881 1.00 30.80 79 THR A C 1
ATOM 615 O O . THR A 1 79 ? -11.640 15.844 11.657 1.00 30.80 79 THR A O 1
ATOM 618 N N . VAL A 1 80 ? -12.965 15.727 9.882 1.00 38.94 80 VAL A N 1
ATOM 619 C CA . VAL A 1 80 ? -12.453 14.403 9.461 1.00 38.94 80 VAL A CA 1
ATOM 620 C C . VAL A 1 80 ? -11.136 14.637 8.710 1.00 38.94 80 VAL A C 1
ATOM 622 O O . VAL A 1 80 ? -11.162 15.307 7.680 1.00 38.94 80 VAL A O 1
ATOM 625 N N . ALA A 1 81 ? -9.982 14.184 9.226 1.00 51.88 81 ALA A N 1
ATOM 626 C CA . ALA A 1 81 ? -8.698 14.796 8.846 1.00 51.88 81 ALA A CA 1
ATOM 627 C C . ALA A 1 81 ? -7.619 13.883 8.227 1.00 51.88 81 ALA A C 1
ATOM 629 O O . ALA A 1 81 ? -6.900 14.366 7.360 1.00 51.88 81 ALA A O 1
ATOM 630 N N . TYR A 1 82 ? -7.487 12.595 8.563 1.00 51.81 82 TYR A N 1
ATOM 631 C CA . TYR A 1 82 ? -6.436 11.740 7.965 1.00 51.81 82 TYR A CA 1
ATOM 632 C C . TYR A 1 82 ? -6.897 10.296 7.802 1.00 51.81 82 TYR A C 1
ATOM 634 O O . TYR A 1 82 ? -7.488 9.760 8.734 1.00 51.81 82 TYR A O 1
ATOM 642 N N . LYS A 1 83 ? -6.595 9.643 6.668 1.00 61.50 83 LYS A N 1
ATOM 643 C CA . LYS A 1 83 ? -6.650 8.175 6.580 1.00 61.50 83 LYS A CA 1
ATOM 644 C C . LYS A 1 83 ? -5.316 7.631 7.071 1.00 61.50 83 LYS A C 1
ATOM 646 O O . LYS A 1 83 ? -4.286 7.916 6.468 1.00 61.50 83 LYS A O 1
ATOM 651 N N . LEU A 1 84 ? -5.353 6.864 8.150 1.00 67.62 84 LEU A N 1
ATOM 652 C CA . LEU A 1 84 ? -4.180 6.230 8.725 1.00 67.62 84 LEU A CA 1
ATOM 653 C C . LEU A 1 84 ? -4.177 4.742 8.410 1.00 67.62 84 LEU A C 1
ATOM 655 O O . LEU A 1 84 ? -5.220 4.082 8.464 1.00 67.62 84 LEU A O 1
ATOM 659 N N . ILE A 1 85 ? -2.986 4.235 8.130 1.00 70.62 85 ILE A N 1
ATOM 660 C CA . ILE A 1 85 ? -2.657 2.821 8.258 1.00 70.62 85 ILE A CA 1
ATOM 661 C C . ILE A 1 85 ? -1.658 2.743 9.407 1.00 70.62 85 ILE A C 1
ATOM 663 O O . ILE A 1 85 ? -0.580 3.331 9.334 1.00 70.62 85 ILE A O 1
ATOM 667 N N . VAL A 1 86 ? -2.068 2.106 10.496 1.00 79.94 86 VAL A N 1
ATOM 668 C CA . VAL A 1 86 ? -1.333 2.021 11.757 1.00 79.94 86 VAL A CA 1
ATOM 669 C C . VAL A 1 86 ? -0.840 0.595 11.910 1.00 79.94 86 VAL A C 1
ATOM 671 O O . VAL A 1 86 ? -1.651 -0.320 12.009 1.00 79.94 86 VAL A O 1
ATOM 674 N N . GLU A 1 87 ? 0.471 0.417 11.939 1.00 76.00 87 GLU A N 1
ATOM 675 C CA . GLU A 1 87 ? 1.130 -0.860 12.195 1.00 76.00 87 GLU A CA 1
ATOM 676 C C . GLU A 1 87 ? 1.589 -0.900 13.652 1.00 76.00 87 GLU A C 1
ATOM 678 O O . GLU A 1 87 ? 2.220 0.047 14.138 1.00 76.00 87 GLU A O 1
ATOM 683 N N . MET A 1 88 ? 1.230 -1.970 14.359 1.00 83.12 88 MET A N 1
ATOM 684 C CA . MET A 1 88 ? 1.546 -2.153 15.771 1.00 83.12 88 MET A CA 1
ATOM 685 C C . MET A 1 88 ? 2.678 -3.160 15.989 1.00 83.12 88 MET A C 1
ATOM 687 O O . MET A 1 88 ? 2.968 -3.979 15.124 1.00 83.12 88 MET A O 1
ATOM 691 N N . ASN A 1 89 ? 3.295 -3.113 17.173 1.00 84.50 89 ASN A N 1
ATOM 692 C CA . ASN A 1 89 ? 4.487 -3.902 17.519 1.00 84.50 89 ASN A CA 1
ATOM 693 C C . ASN A 1 89 ? 4.278 -5.424 17.435 1.00 84.50 89 ASN A C 1
ATOM 695 O O . ASN A 1 89 ? 5.250 -6.168 17.364 1.00 84.50 89 ASN A O 1
ATOM 699 N N . ASP A 1 90 ? 3.030 -5.890 17.469 1.00 80.56 90 ASP A N 1
ATOM 700 C CA . ASP A 1 90 ? 2.659 -7.300 17.333 1.00 80.56 90 ASP A CA 1
ATOM 701 C C . ASP A 1 90 ? 2.233 -7.688 15.906 1.00 80.56 90 ASP A C 1
ATOM 703 O O . ASP A 1 90 ? 1.682 -8.765 15.693 1.00 80.56 90 ASP A O 1
ATOM 707 N N . GLY A 1 91 ? 2.477 -6.814 14.925 1.00 70.88 91 GLY A N 1
ATOM 708 C CA . GLY A 1 91 ? 2.143 -7.029 13.516 1.00 70.88 91 GLY A CA 1
ATOM 709 C C . GLY A 1 91 ? 0.681 -6.745 13.165 1.00 70.88 91 GLY A C 1
ATOM 710 O O . GLY A 1 91 ? 0.292 -6.867 12.004 1.00 70.88 91 GLY A O 1
ATOM 711 N N . GLU A 1 92 ? -0.154 -6.348 14.131 1.00 80.06 92 GLU A N 1
ATOM 712 C CA . GLU A 1 92 ? -1.532 -5.963 13.848 1.00 80.06 92 GLU A CA 1
ATOM 713 C C . GLU A 1 92 ? -1.588 -4.630 13.081 1.00 80.06 92 GLU A C 1
ATOM 715 O O . GLU A 1 92 ? -1.023 -3.618 13.505 1.00 80.06 92 GLU A O 1
ATOM 720 N N . VAL A 1 93 ? -2.335 -4.617 11.972 1.00 73.62 93 VAL A N 1
ATOM 721 C CA . VAL A 1 93 ? -2.526 -3.431 11.130 1.00 73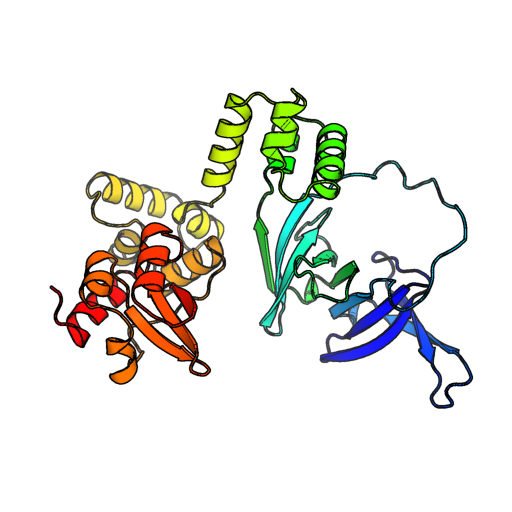.62 93 VAL A CA 1
ATOM 722 C C . VAL A 1 93 ? -3.959 -2.922 11.241 1.00 73.62 93 VAL A C 1
ATOM 724 O O . VAL A 1 93 ? -4.916 -3.615 10.900 1.00 73.62 93 VAL A O 1
ATOM 727 N N . LEU A 1 94 ? -4.113 -1.667 11.662 1.00 74.94 94 LEU A N 1
ATOM 728 C CA . LEU A 1 94 ? -5.398 -0.978 11.734 1.00 74.94 94 LEU A CA 1
ATOM 729 C C . LEU A 1 94 ? -5.492 0.086 10.646 1.00 74.94 94 LEU A C 1
ATOM 731 O O . LEU A 1 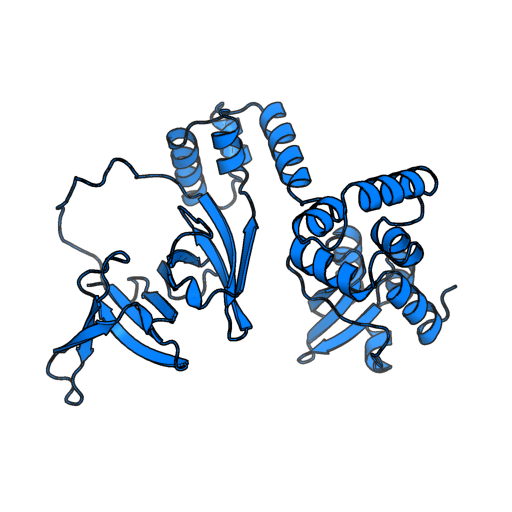94 ? -4.610 0.926 10.493 1.00 74.94 94 LEU A O 1
ATOM 735 N N . THR A 1 95 ? -6.597 0.086 9.904 1.00 66.50 95 THR A N 1
ATOM 736 C CA . THR A 1 95 ? -6.868 1.102 8.881 1.00 66.50 95 THR A CA 1
ATOM 737 C C . THR A 1 95 ? -8.128 1.874 9.225 1.00 66.50 95 THR A C 1
ATOM 739 O O . THR A 1 95 ? -9.202 1.302 9.425 1.00 66.50 95 THR A O 1
ATOM 742 N N . GLY A 1 96 ? -8.021 3.196 9.246 1.00 64.25 96 GLY A N 1
ATOM 743 C CA . GLY A 1 96 ? -9.139 4.040 9.629 1.00 64.25 96 GLY A CA 1
ATOM 744 C C . GLY A 1 96 ? -8.918 5.508 9.329 1.00 64.25 96 GLY A C 1
ATOM 745 O O . GLY A 1 96 ? -7.921 5.894 8.724 1.00 64.25 96 GLY A O 1
ATOM 746 N N . THR A 1 97 ? -9.862 6.335 9.746 1.00 57.22 97 THR A N 1
ATOM 747 C CA . THR A 1 97 ? -9.766 7.789 9.667 1.00 57.22 97 THR A CA 1
ATOM 748 C C . THR A 1 97 ? -9.624 8.400 11.049 1.00 57.22 97 THR A C 1
ATOM 750 O O . THR A 1 97 ? -10.209 7.905 12.004 1.00 57.22 97 THR A O 1
ATOM 753 N N . THR A 1 98 ? -8.899 9.503 11.177 1.00 60.34 98 THR A N 1
ATOM 754 C CA . THR A 1 98 ? -8.805 10.255 12.433 1.00 60.34 98 THR A CA 1
ATOM 755 C C . THR A 1 98 ? -9.036 11.745 12.221 1.00 60.34 98 THR A C 1
ATOM 757 O O . THR A 1 98 ? -8.841 12.262 11.120 1.00 60.34 98 THR A O 1
ATOM 760 N N . LEU A 1 99 ? -9.458 12.435 13.282 1.00 51.59 99 LEU A N 1
ATOM 761 C CA . LEU A 1 99 ? -9.650 13.888 13.298 1.00 51.59 99 LEU A CA 1
ATOM 762 C C . LEU A 1 99 ? -8.328 14.645 13.515 1.00 51.59 99 LEU A C 1
ATOM 764 O O . LEU A 1 99 ? -8.201 15.800 13.117 1.00 51.59 99 LEU A O 1
ATOM 768 N N . LYS A 1 100 ? -7.344 14.009 14.163 1.00 50.81 100 LYS A N 1
ATOM 769 C CA . LYS A 1 100 ? -6.035 14.593 14.480 1.00 50.81 100 LYS A CA 1
ATOM 770 C C . LYS A 1 100 ? -5.030 13.475 14.743 1.00 50.81 100 LYS A C 1
ATOM 772 O O . LYS A 1 100 ? -5.323 12.552 15.497 1.00 50.81 100 LYS A O 1
ATOM 777 N N . TYR A 1 101 ? -3.843 13.587 14.157 1.00 61.25 101 TYR A N 1
ATOM 778 C CA . TYR A 1 101 ? -2.711 12.729 14.483 1.00 61.25 101 TYR A CA 1
ATOM 779 C C . TYR A 1 101 ? -1.426 13.549 14.511 1.00 61.25 101 TYR A C 1
ATOM 781 O O . TYR A 1 101 ? -1.158 14.331 13.601 1.00 61.25 101 TYR A O 1
ATOM 789 N N . SER A 1 102 ? -0.636 13.352 15.562 1.00 56.12 102 SER A N 1
ATOM 790 C CA . SER A 1 102 ? 0.732 13.842 15.670 1.00 56.12 102 SER A CA 1
ATOM 791 C C . SER A 1 102 ? 1.609 12.685 16.144 1.00 56.12 102 SER A C 1
ATOM 793 O O . SER A 1 102 ? 1.280 12.091 17.171 1.00 56.12 102 SER A O 1
ATOM 795 N N . PRO A 1 103 ? 2.739 12.388 15.474 1.00 63.28 103 PRO A N 1
ATOM 796 C CA . PRO A 1 103 ? 3.690 11.374 15.941 1.00 63.28 103 PRO A CA 1
ATOM 797 C C . PRO A 1 103 ? 4.228 11.627 17.359 1.00 63.28 103 PRO A C 1
ATOM 799 O O . PRO A 1 103 ? 4.751 10.718 17.990 1.00 63.28 103 PRO A O 1
ATOM 802 N N . GLN A 1 104 ? 4.130 12.865 17.853 1.00 63.22 104 GLN A N 1
ATOM 803 C CA . GLN A 1 104 ? 4.615 13.270 19.175 1.00 63.22 104 GLN A CA 1
ATOM 804 C C . GLN A 1 104 ? 3.574 13.053 20.285 1.00 63.22 104 GLN A C 1
ATOM 806 O O . GLN A 1 104 ? 3.905 13.131 21.468 1.00 63.22 104 GLN A O 1
ATOM 811 N N . GLU A 1 105 ? 2.306 12.815 19.933 1.00 72.94 105 GLU A N 1
ATOM 812 C CA . GLU A 1 105 ? 1.261 12.544 20.918 1.00 72.94 105 GLU A CA 1
ATOM 813 C C . GLU A 1 105 ? 1.350 11.096 21.417 1.00 72.94 105 GLU A C 1
ATOM 815 O O . GLU A 1 105 ? 1.561 10.153 20.655 1.00 72.94 105 GLU A O 1
ATOM 820 N N . LYS A 1 106 ? 1.140 10.907 22.726 1.00 82.69 106 LYS A N 1
ATOM 821 C CA . LYS A 1 106 ? 1.209 9.587 23.378 1.00 82.69 106 LYS A CA 1
ATOM 822 C C . LYS A 1 106 ? 0.090 8.632 22.950 1.00 82.69 106 LYS A C 1
ATOM 824 O O . LYS A 1 106 ? 0.165 7.439 23.230 1.00 82.69 106 LYS A O 1
ATOM 829 N N . SER A 1 107 ? -0.954 9.150 22.312 1.00 81.88 107 SER A N 1
ATOM 830 C CA . SER A 1 107 ? -2.095 8.369 21.853 1.00 81.88 107 SER A CA 1
ATOM 831 C C . SER A 1 107 ? -2.921 9.139 20.842 1.00 81.88 107 SER A C 1
ATOM 833 O O . SER A 1 107 ? -2.898 10.368 20.842 1.00 81.88 107 SER A O 1
ATOM 835 N N . PHE A 1 108 ? -3.738 8.432 20.073 1.00 80.44 108 PHE A N 1
ATOM 836 C CA . PHE A 1 108 ? -4.687 9.034 19.145 1.00 80.44 108 PHE A CA 1
ATOM 837 C C . PHE A 1 108 ? -5.913 8.134 18.966 1.00 80.44 108 PHE A C 1
ATOM 839 O O . PHE A 1 108 ? -5.942 6.986 19.411 1.00 80.44 108 PHE A O 1
ATOM 846 N N . PHE A 1 109 ? -6.950 8.667 18.323 1.00 77.12 109 PHE A N 1
ATOM 847 C CA . PHE A 1 109 ? -8.141 7.899 17.965 1.00 77.12 109 PHE A CA 1
ATOM 848 C C . PHE A 1 109 ? -8.132 7.522 16.491 1.00 77.12 109 PHE A C 1
ATOM 850 O O . PHE A 1 109 ? -7.635 8.274 15.657 1.00 77.12 109 PHE A O 1
ATOM 857 N N . LEU A 1 110 ? -8.749 6.392 16.172 1.00 77.12 110 LEU A N 1
ATOM 858 C CA . LEU A 1 110 ? -8.943 5.886 14.826 1.00 77.12 110 LEU A CA 1
ATOM 859 C C . LEU A 1 110 ? -10.387 5.400 14.668 1.00 77.12 110 LEU A C 1
ATOM 861 O O . LEU A 1 110 ? -10.846 4.541 15.411 1.00 77.12 110 LEU A O 1
ATOM 865 N N . THR A 1 111 ? -11.114 5.926 13.695 1.00 72.94 111 THR A N 1
ATOM 866 C CA . THR A 1 111 ? -12.412 5.400 13.264 1.00 72.94 111 THR A CA 1
ATOM 867 C C . THR A 1 111 ? -12.166 4.348 12.186 1.00 72.94 111 THR A C 1
ATOM 869 O O . THR A 1 111 ? -11.609 4.698 11.144 1.00 72.94 111 THR A O 1
ATOM 872 N N . PRO A 1 112 ? -12.520 3.073 12.402 1.00 64.12 112 PRO A N 1
ATOM 873 C CA . PRO A 1 112 ? -12.212 2.014 11.449 1.00 64.12 112 PRO A CA 1
ATOM 874 C C . PRO A 1 112 ? -12.924 2.242 10.111 1.00 64.12 112 PRO A C 1
ATOM 876 O O . PRO A 1 112 ? -14.084 2.649 10.063 1.00 64.12 112 PRO A O 1
ATOM 879 N N . LEU A 1 113 ? -12.218 1.975 9.009 1.00 56.12 113 LEU A N 1
ATOM 880 C CA . LEU A 1 113 ? -12.781 2.080 7.656 1.00 56.12 113 LEU A CA 1
ATOM 881 C C . LEU A 1 113 ? -13.533 0.816 7.224 1.00 56.12 113 LEU A C 1
ATOM 883 O O . LEU A 1 113 ? -14.335 0.879 6.295 1.00 56.12 113 LEU A O 1
ATOM 887 N N . ASN A 1 114 ? -13.273 -0.322 7.873 1.00 57.66 114 ASN A N 1
ATOM 888 C CA . ASN A 1 114 ? -13.980 -1.570 7.612 1.00 57.66 114 ASN A CA 1
ATOM 889 C C . ASN A 1 114 ? -15.423 -1.472 8.153 1.00 57.66 114 ASN A C 1
ATOM 891 O O . ASN A 1 114 ? -15.596 -1.366 9.369 1.00 57.66 114 ASN A O 1
ATOM 895 N N . PRO A 1 115 ? -16.469 -1.550 7.304 1.00 49.28 115 PRO A N 1
ATOM 896 C CA . PRO A 1 115 ? -17.858 -1.508 7.763 1.00 49.28 115 PRO A CA 1
ATOM 897 C C . PRO A 1 115 ? -18.214 -2.649 8.727 1.00 49.28 115 PRO A C 1
ATOM 899 O O . PRO A 1 115 ? -19.086 -2.464 9.577 1.00 49.28 115 PRO A O 1
ATOM 902 N N . GLY A 1 116 ? -17.525 -3.792 8.611 1.00 47.56 116 GLY A N 1
ATOM 903 C CA . GLY A 1 116 ? -17.677 -4.959 9.481 1.00 47.56 116 GLY A CA 1
ATOM 904 C C . GLY A 1 116 ? -16.968 -4.846 10.833 1.00 47.56 116 GLY A C 1
ATOM 905 O O . GLY A 1 116 ? -17.131 -5.732 11.666 1.00 47.56 116 GLY A O 1
ATOM 906 N N . ASP A 1 117 ? -16.201 -3.778 11.081 1.00 69.00 117 ASP A N 1
ATOM 907 C CA . ASP A 1 117 ? -15.618 -3.538 12.402 1.00 69.00 117 ASP A CA 1
ATOM 908 C C . ASP A 1 117 ? -16.736 -3.162 13.395 1.00 69.00 117 ASP A C 1
ATOM 910 O O . ASP A 1 117 ? -17.528 -2.247 13.114 1.00 69.00 117 ASP A O 1
ATOM 914 N N . PRO A 1 118 ? -16.849 -3.846 14.548 1.00 74.50 118 PRO A N 1
ATOM 915 C CA . PRO A 1 118 ? -17.878 -3.549 15.540 1.00 74.50 118 PRO A CA 1
ATOM 916 C C . PRO A 1 118 ? -17.631 -2.222 16.276 1.00 74.50 118 PRO A C 1
ATOM 918 O O . PRO A 1 118 ? -18.497 -1.772 17.029 1.00 74.50 118 PRO A O 1
ATOM 921 N N . SER A 1 119 ? -16.474 -1.588 16.074 1.00 74.56 119 SER A N 1
ATOM 922 C CA . SER A 1 119 ? -16.081 -0.357 16.752 1.00 74.56 119 SER A CA 1
ATOM 923 C C . SER A 1 119 ? -16.600 0.884 16.026 1.00 74.56 119 SER A C 1
ATOM 925 O O . SER A 1 119 ? -16.470 1.034 14.814 1.00 74.56 119 SER A O 1
ATOM 927 N N . GLU A 1 120 ? -17.153 1.822 16.784 1.00 74.56 120 GLU A N 1
ATOM 928 C CA . GLU A 1 120 ? -17.413 3.196 16.353 1.00 74.56 120 GLU A CA 1
ATOM 929 C C . GLU A 1 120 ? -16.101 3.993 16.273 1.00 74.56 120 GLU A C 1
ATOM 931 O O . GLU A 1 120 ? -15.868 4.767 15.344 1.00 74.56 120 GLU A O 1
ATOM 936 N N . ARG A 1 121 ? -15.210 3.777 17.245 1.00 78.38 121 ARG A N 1
ATOM 937 C CA . ARG A 1 121 ? -13.867 4.362 17.289 1.00 78.38 121 ARG A CA 1
ATOM 938 C C . ARG A 1 121 ? -12.931 3.492 18.115 1.00 78.38 121 ARG A C 1
ATOM 940 O O . ARG A 1 121 ? -13.365 2.759 19.000 1.00 78.38 121 ARG A O 1
ATOM 947 N N . ILE A 1 122 ? -11.642 3.630 17.860 1.00 84.50 122 ILE A N 1
ATOM 948 C CA . ILE A 1 122 ? -10.572 2.885 18.510 1.00 84.50 122 ILE A CA 1
ATOM 949 C C . ILE A 1 122 ? -9.603 3.901 19.110 1.00 84.50 122 ILE A C 1
ATOM 951 O O . ILE A 1 122 ? -9.087 4.761 18.401 1.00 84.50 122 ILE A O 1
ATOM 955 N N . TYR A 1 123 ? -9.375 3.840 20.417 1.00 88.00 123 TYR A N 1
ATOM 956 C CA . TYR A 1 123 ? -8.243 4.521 21.047 1.00 88.00 123 TYR A CA 1
ATOM 957 C C . TYR A 1 123 ? -6.988 3.679 20.837 1.00 88.00 123 TYR A C 1
ATOM 959 O O . TYR A 1 123 ? -7.038 2.476 21.081 1.00 88.00 123 TYR A O 1
ATOM 967 N N . ILE A 1 124 ? -5.883 4.297 20.428 1.00 89.56 124 ILE A N 1
ATOM 968 C CA . ILE A 1 124 ? -4.605 3.625 20.187 1.00 89.56 124 ILE A CA 1
ATOM 969 C C . ILE A 1 124 ? -3.526 4.302 21.028 1.00 89.56 124 ILE A C 1
ATOM 971 O O . ILE A 1 124 ? -3.357 5.524 20.976 1.00 89.56 124 ILE A O 1
ATOM 975 N N . ASN A 1 125 ? -2.785 3.499 21.788 1.00 90.56 125 ASN A N 1
ATOM 976 C CA . ASN A 1 125 ? -1.610 3.948 22.520 1.00 90.56 125 ASN A CA 1
ATOM 977 C C . ASN A 1 125 ? -0.393 3.974 21.581 1.00 90.56 125 ASN A C 1
ATOM 979 O O . ASN A 1 125 ? 0.004 2.936 21.049 1.00 90.56 125 ASN A O 1
ATOM 983 N N . SER A 1 126 ? 0.225 5.146 21.400 1.00 87.44 126 SER A N 1
ATOM 984 C CA . SER A 1 126 ? 1.330 5.335 20.450 1.00 87.44 126 SER A CA 1
ATOM 985 C C . SER A 1 126 ? 2.565 4.494 20.791 1.00 87.44 126 SER A C 1
ATOM 987 O O . SER A 1 126 ? 3.362 4.217 19.905 1.00 87.44 126 SER A O 1
ATOM 989 N N . ARG A 1 127 ? 2.726 4.030 22.043 1.00 88.06 127 ARG A N 1
ATOM 990 C CA . ARG A 1 127 ? 3.828 3.122 22.436 1.00 88.06 127 ARG A CA 1
ATOM 991 C C . ARG A 1 127 ? 3.762 1.764 21.736 1.00 88.06 127 ARG A C 1
ATOM 993 O O . ARG A 1 127 ? 4.771 1.072 21.641 1.00 88.06 127 ARG A O 1
ATOM 1000 N N . CYS A 1 128 ? 2.574 1.386 21.278 1.00 85.50 128 CYS A N 1
ATOM 1001 C CA . CYS A 1 128 ? 2.326 0.119 20.600 1.00 85.50 128 CYS A CA 1
ATOM 1002 C C . CYS A 1 128 ? 2.471 0.239 19.090 1.00 85.50 128 CYS A C 1
ATOM 1004 O O . CYS A 1 128 ? 2.256 -0.749 18.401 1.00 85.50 128 CYS A O 1
ATOM 1006 N N . VAL A 1 129 ? 2.726 1.445 18.583 1.00 85.06 129 VAL A N 1
ATOM 1007 C CA . VAL A 1 129 ? 2.692 1.762 17.163 1.00 85.06 129 VAL A CA 1
ATOM 1008 C C . VAL A 1 129 ? 4.116 1.823 16.645 1.00 85.06 129 VAL A C 1
ATOM 1010 O O . VAL A 1 129 ? 4.913 2.647 17.085 1.00 85.06 129 VAL A O 1
ATOM 1013 N N . THR A 1 130 ? 4.418 0.962 15.685 1.00 81.38 130 THR A N 1
ATOM 1014 C CA . THR A 1 130 ? 5.722 0.913 15.025 1.00 81.38 130 THR A CA 1
ATOM 1015 C C . THR A 1 130 ? 5.771 1.910 13.874 1.00 81.38 130 THR A C 1
ATOM 1017 O O . THR A 1 130 ? 6.779 2.583 13.662 1.00 81.38 130 THR A O 1
ATOM 1020 N N . LYS A 1 131 ? 4.663 2.044 13.135 1.00 74.31 131 LYS A N 1
ATOM 1021 C CA . LYS A 1 131 ? 4.590 2.889 11.941 1.00 74.31 131 LYS A CA 1
ATOM 1022 C C . LYS A 1 131 ? 3.180 3.421 11.714 1.00 74.31 131 LYS A C 1
ATOM 1024 O O . LYS A 1 131 ? 2.192 2.725 11.935 1.00 74.31 131 LYS A O 1
ATOM 1029 N N . VAL A 1 132 ? 3.088 4.659 11.227 1.00 68.62 132 VAL A N 1
ATOM 1030 C CA . VAL A 1 132 ? 1.828 5.255 10.762 1.00 68.62 132 VAL A CA 1
ATOM 1031 C C . VAL A 1 132 ? 2.026 5.844 9.374 1.00 68.62 132 VAL A C 1
ATOM 1033 O O . VAL A 1 132 ? 2.761 6.817 9.215 1.00 68.62 132 VAL A O 1
ATOM 1036 N N . ASP A 1 133 ? 1.341 5.276 8.384 1.00 62.91 133 ASP A N 1
ATOM 1037 C CA . ASP A 1 133 ? 1.220 5.862 7.048 1.00 62.91 133 ASP A CA 1
ATOM 1038 C C . ASP A 1 133 ? 0.017 6.816 7.014 1.00 62.91 133 ASP A C 1
ATOM 1040 O O . ASP A 1 133 ? -1.121 6.428 7.301 1.00 62.91 133 ASP A O 1
ATOM 1044 N N . GLN A 1 134 ? 0.279 8.081 6.685 1.00 60.22 134 GLN A N 1
ATOM 1045 C CA . GLN A 1 134 ? -0.728 9.132 6.585 1.00 60.22 134 GLN A CA 1
ATOM 1046 C C . GLN A 1 134 ? -1.093 9.367 5.123 1.00 60.22 134 GLN A C 1
ATOM 1048 O O . GLN A 1 134 ? -0.365 10.023 4.378 1.00 60.22 134 GLN A O 1
ATOM 1053 N N . LYS A 1 135 ? -2.287 8.930 4.725 1.00 56.06 135 LYS A N 1
ATOM 1054 C CA . LYS A 1 135 ? -2.864 9.288 3.427 1.00 56.06 135 LYS A CA 1
ATOM 1055 C C . LYS A 1 135 ? -3.655 10.587 3.571 1.00 56.06 135 LYS A C 1
ATOM 1057 O O . LYS A 1 135 ? -4.687 10.629 4.249 1.00 56.06 135 LYS A O 1
ATOM 1062 N N . ARG A 1 136 ? -3.171 11.654 2.927 1.00 53.28 136 ARG A N 1
ATOM 1063 C CA . ARG A 1 136 ? -3.863 12.949 2.842 1.00 53.28 136 ARG A CA 1
ATOM 1064 C C . ARG A 1 136 ? -5.148 12.820 2.016 1.00 53.28 136 ARG A C 1
ATOM 1066 O O . ARG A 1 136 ? -5.162 12.272 0.914 1.00 53.28 136 ARG A O 1
ATOM 1073 N N . LEU A 1 137 ? -6.258 13.289 2.583 1.00 63.22 137 LEU A N 1
ATOM 1074 C CA . LEU A 1 137 ? -7.583 13.236 1.963 1.00 63.22 137 LEU A CA 1
ATOM 1075 C C . LEU A 1 137 ? -7.839 14.512 1.149 1.00 63.22 137 LEU A C 1
ATOM 1077 O O . LEU A 1 137 ? -7.576 15.607 1.641 1.00 63.22 137 LEU A O 1
ATOM 1081 N N . LEU A 1 138 ? -8.430 14.374 -0.045 1.00 65.56 138 LEU A N 1
ATOM 1082 C CA . LEU A 1 138 ? -8.722 15.483 -0.968 1.00 65.56 138 LEU A CA 1
ATOM 1083 C C . LEU A 1 138 ? -9.435 16.658 -0.285 1.00 65.56 138 LEU A C 1
ATOM 1085 O O . LEU A 1 138 ? -9.018 17.801 -0.419 1.00 65.56 138 LEU A O 1
ATOM 1089 N N . GLY A 1 139 ? -10.478 16.376 0.502 1.00 64.94 139 GLY A N 1
ATOM 1090 C CA . GLY A 1 139 ? -11.237 17.410 1.209 1.00 64.94 139 GLY A CA 1
ATOM 1091 C C . GLY A 1 139 ? -10.374 18.252 2.150 1.00 64.94 139 GLY A C 1
ATOM 1092 O O . GLY A 1 139 ? -10.555 19.461 2.236 1.00 64.94 139 GLY A O 1
ATOM 1093 N N . ARG A 1 140 ? -9.383 17.640 2.808 1.00 64.19 140 ARG A N 1
ATOM 1094 C CA . ARG A 1 140 ? -8.464 18.357 3.694 1.00 64.19 140 ARG A CA 1
ATOM 1095 C C . ARG A 1 140 ? -7.411 19.137 2.915 1.00 64.19 140 ARG A C 1
ATOM 1097 O O . ARG A 1 140 ? -7.105 20.254 3.306 1.00 64.19 140 ARG A O 1
ATOM 1104 N N . MET A 1 141 ? -6.932 18.600 1.795 1.00 64.31 141 MET A N 1
ATOM 1105 C CA . MET A 1 141 ? -6.028 19.328 0.898 1.00 64.31 141 MET A CA 1
ATOM 1106 C C . MET A 1 141 ? -6.667 20.621 0.392 1.00 64.31 141 MET A C 1
ATOM 1108 O O . MET A 1 141 ? -6.016 21.658 0.378 1.00 64.31 141 MET A O 1
ATOM 1112 N N . LEU A 1 142 ? -7.965 20.586 0.079 1.00 73.00 142 LEU A N 1
ATOM 1113 C CA . LEU A 1 142 ? -8.733 21.773 -0.294 1.00 73.00 142 LEU A CA 1
ATOM 1114 C C . LEU A 1 142 ? -8.844 22.786 0.861 1.00 73.00 142 LEU A C 1
ATOM 1116 O O . LEU A 1 142 ? -8.792 23.991 0.623 1.00 73.00 142 LEU A O 1
ATOM 1120 N N . VAL A 1 143 ? -8.955 22.322 2.111 1.00 70.00 143 VAL A N 1
ATOM 1121 C CA . VAL A 1 143 ? -8.951 23.200 3.297 1.00 70.00 143 VAL A CA 1
ATOM 1122 C C . VAL A 1 143 ? -7.571 23.807 3.552 1.00 70.00 143 VAL A C 1
ATOM 1124 O O . VAL A 1 143 ? -7.459 25.008 3.787 1.00 70.00 143 VAL A O 1
ATOM 1127 N N . ASP A 1 144 ? -6.512 23.001 3.487 1.00 61.31 144 ASP A N 1
ATOM 1128 C CA . ASP A 1 144 ? -5.138 23.446 3.737 1.00 61.31 144 ASP A CA 1
ATOM 1129 C C . ASP A 1 144 ? -4.651 24.406 2.634 1.00 61.31 144 ASP A C 1
ATOM 1131 O O . ASP A 1 144 ? -3.974 25.393 2.926 1.00 61.31 144 ASP A O 1
ATOM 1135 N N . ALA A 1 145 ? -5.085 24.189 1.387 1.00 68.38 145 ALA A N 1
ATOM 1136 C CA . ALA A 1 145 ? -4.895 25.110 0.264 1.00 68.38 145 ALA A CA 1
ATOM 1137 C C . ALA A 1 145 ? -5.773 26.376 0.354 1.00 68.38 145 ALA A C 1
ATOM 1139 O O . ALA A 1 145 ? -5.704 27.234 -0.524 1.00 68.38 145 ALA A O 1
ATOM 1140 N N . LYS A 1 146 ? -6.592 26.508 1.411 1.00 76.94 146 LYS A N 1
ATOM 1141 C CA . LYS A 1 146 ? -7.547 27.606 1.636 1.00 76.94 146 LYS A CA 1
ATOM 1142 C C . LYS A 1 146 ? -8.575 27.776 0.508 1.00 76.94 146 LYS A C 1
ATOM 1144 O O . LYS A 1 146 ? -9.119 28.863 0.336 1.00 76.94 146 LYS A O 1
ATOM 1149 N N . LEU A 1 147 ? -8.849 26.708 -0.243 1.00 77.94 147 LEU A N 1
ATOM 1150 C CA . LEU A 1 147 ? -9.853 26.684 -1.310 1.00 77.94 147 LEU A CA 1
ATOM 1151 C C . LEU A 1 147 ? -11.267 26.537 -0.744 1.00 77.94 147 LEU A C 1
ATOM 1153 O O . LEU A 1 147 ? -12.209 27.086 -1.301 1.00 77.94 147 LEU A O 1
ATOM 1157 N N . ILE A 1 148 ? -11.409 25.834 0.383 1.00 80.12 148 ILE A N 1
ATOM 1158 C CA . ILE A 1 148 ? -12.665 25.711 1.132 1.00 80.12 148 ILE A CA 1
ATOM 1159 C C . ILE A 1 148 ? -12.407 25.855 2.635 1.00 80.12 148 ILE A C 1
ATOM 1161 O O . ILE A 1 148 ? -11.314 25.594 3.132 1.00 80.12 148 ILE A O 1
ATOM 1165 N N . SER A 1 149 ? -13.427 26.235 3.394 1.00 76.00 149 SER A N 1
ATOM 1166 C CA . SER A 1 149 ? -13.397 26.231 4.859 1.00 76.00 149 SER A CA 1
ATOM 1167 C C . SER A 1 149 ? -13.747 24.852 5.431 1.00 76.00 149 SER A C 1
ATOM 1169 O O . SER A 1 149 ? -14.414 24.039 4.786 1.00 76.00 149 SER A O 1
ATOM 1171 N N . GLY A 1 150 ? -13.360 24.598 6.686 1.00 65.12 150 GLY A N 1
ATOM 1172 C CA . GLY A 1 150 ? -13.749 23.369 7.394 1.00 65.12 150 GLY A CA 1
ATOM 1173 C C . GLY A 1 150 ? -15.270 23.173 7.471 1.00 65.12 150 GLY A C 1
ATOM 1174 O O . GLY A 1 150 ? -15.752 22.057 7.299 1.00 65.12 150 GLY A O 1
ATOM 1175 N N . ASN A 1 151 ? -16.034 24.262 7.613 1.00 67.38 151 ASN A N 1
ATOM 1176 C CA . ASN A 1 151 ? -17.500 24.224 7.628 1.00 67.38 151 ASN A CA 1
ATOM 1177 C C . ASN A 1 151 ? -18.084 23.821 6.265 1.00 67.38 151 ASN A C 1
ATOM 1179 O O . ASN A 1 151 ? -19.017 23.025 6.198 1.00 67.38 151 ASN A O 1
ATOM 1183 N N . GLN A 1 152 ? -17.514 24.332 5.172 1.00 75.69 152 GLN A N 1
ATOM 1184 C CA . GLN A 1 152 ? -17.919 23.966 3.811 1.00 75.69 152 GLN A CA 1
ATOM 1185 C C . GLN A 1 152 ? -17.616 22.493 3.510 1.00 75.69 152 GLN A C 1
ATOM 1187 O O . GLN A 1 152 ? -18.466 21.789 2.966 1.00 75.69 152 GLN A O 1
ATOM 1192 N N . LEU A 1 153 ? -16.451 21.997 3.939 1.00 74.44 153 LEU A N 1
ATOM 1193 C CA . LEU A 1 153 ? -16.123 20.576 3.843 1.00 74.44 153 LEU A CA 1
ATOM 1194 C C . LEU A 1 153 ? -17.106 19.709 4.645 1.00 74.44 153 LEU A C 1
ATOM 1196 O O . LEU A 1 153 ? -17.560 18.681 4.147 1.00 74.44 153 LEU A O 1
ATOM 1200 N N . GLN A 1 154 ? -17.461 20.121 5.865 1.00 64.06 154 GLN A N 1
ATOM 1201 C CA . GLN A 1 154 ? -18.395 19.377 6.710 1.00 64.06 154 GLN A CA 1
ATOM 1202 C C . GLN A 1 154 ? -19.792 19.283 6.083 1.00 64.06 154 GLN A C 1
ATOM 1204 O O . GLN A 1 154 ? -20.393 18.210 6.080 1.00 64.06 154 GLN A O 1
ATOM 1209 N N . ASN A 1 155 ? -20.290 20.375 5.503 1.00 75.25 155 ASN A N 1
ATOM 1210 C CA . ASN A 1 155 ? -21.570 20.376 4.796 1.00 75.25 155 ASN A CA 1
ATOM 1211 C C . ASN A 1 155 ? -21.549 19.424 3.595 1.00 75.25 155 ASN A C 1
ATOM 1213 O O . ASN A 1 155 ? -22.482 18.643 3.409 1.00 75.25 155 ASN A O 1
ATOM 1217 N N . ALA A 1 156 ? -20.463 19.424 2.820 1.00 74.00 156 ALA A N 1
ATOM 1218 C CA . ALA A 1 156 ? -20.303 18.509 1.696 1.00 74.00 156 ALA A CA 1
ATOM 1219 C C . ALA A 1 156 ? -20.218 17.033 2.140 1.00 74.00 156 ALA A C 1
ATOM 1221 O O . ALA A 1 156 ? -20.779 16.158 1.480 1.00 74.00 156 ALA A O 1
ATOM 1222 N N . LEU A 1 157 ? -19.578 16.745 3.280 1.00 67.75 157 LEU A N 1
ATOM 1223 C CA . LEU A 1 157 ? -19.526 15.400 3.867 1.00 67.75 157 LEU A CA 1
ATOM 1224 C C . LEU A 1 157 ? -20.900 14.918 4.350 1.00 67.75 157 LEU A C 1
ATOM 1226 O O . LEU A 1 157 ? -21.222 13.745 4.173 1.00 67.75 157 LEU A O 1
ATOM 1230 N N . ASN A 1 158 ? -21.723 15.805 4.913 1.00 72.69 158 ASN A N 1
ATOM 1231 C CA . ASN A 1 158 ? -23.091 15.466 5.315 1.00 72.69 158 ASN A CA 1
ATOM 1232 C C . ASN A 1 158 ? -23.939 15.076 4.091 1.00 72.69 158 ASN A C 1
ATOM 1234 O O . ASN A 1 158 ? -24.593 14.037 4.097 1.00 72.69 158 ASN A O 1
ATOM 1238 N N . VAL A 1 159 ? -23.832 15.838 2.997 1.00 72.00 159 VAL A N 1
ATOM 1239 C CA . VAL A 1 159 ? -24.497 15.516 1.719 1.00 72.00 159 VAL A CA 1
ATOM 1240 C C . VAL A 1 159 ? -23.991 14.188 1.138 1.00 72.00 159 VAL A C 1
ATOM 1242 O O . VAL A 1 159 ? -24.765 13.398 0.597 1.00 72.00 159 VAL A O 1
ATOM 1245 N N . GLN A 1 160 ? -22.697 13.891 1.279 1.00 65.50 160 GLN A N 1
ATOM 1246 C CA . GLN A 1 160 ? -22.132 12.608 0.860 1.00 65.50 160 GLN A CA 1
ATOM 1247 C C . GLN A 1 160 ? -22.642 11.432 1.709 1.00 65.50 160 GLN A C 1
ATOM 1249 O O . GLN A 1 160 ? -22.822 10.328 1.192 1.00 65.50 160 GLN A O 1
ATOM 1254 N N . ALA A 1 161 ? -22.879 11.647 3.005 1.00 57.28 161 ALA A N 1
ATOM 1255 C CA . ALA A 1 161 ? -23.414 10.624 3.898 1.00 57.28 161 ALA A CA 1
ATOM 1256 C C . ALA A 1 161 ? -24.843 10.215 3.500 1.00 57.28 161 ALA A C 1
ATOM 1258 O O . ALA A 1 161 ? -25.168 9.026 3.546 1.00 57.28 161 ALA A O 1
ATOM 1259 N N . GLU A 1 162 ? -25.650 11.178 3.047 1.00 66.88 162 GLU A N 1
ATOM 1260 C CA . GLU A 1 162 ? -27.002 10.962 2.514 1.00 66.88 162 GLU A CA 1
ATOM 1261 C C . GLU A 1 162 ? -26.987 10.321 1.116 1.00 66.88 162 GLU A C 1
ATOM 1263 O O . GLU A 1 162 ? -27.881 9.547 0.773 1.00 66.88 162 GLU A O 1
ATOM 1268 N N . ASN A 1 163 ? -25.947 10.578 0.314 1.00 69.00 163 ASN A N 1
ATOM 1269 C CA . ASN A 1 163 ? -25.782 9.992 -1.014 1.00 69.00 163 ASN A CA 1
ATOM 1270 C C . ASN A 1 163 ? -24.366 9.443 -1.239 1.00 69.00 163 ASN A C 1
ATOM 1272 O O . ASN A 1 163 ? -23.517 10.063 -1.885 1.00 69.00 163 ASN A O 1
ATOM 1276 N N . ARG A 1 164 ? -24.144 8.208 -0.771 1.00 57.56 164 ARG A N 1
ATOM 1277 C CA . ARG A 1 164 ? -22.837 7.526 -0.818 1.00 57.56 164 ARG A CA 1
ATOM 1278 C C . ARG A 1 164 ? -22.273 7.296 -2.226 1.00 57.56 164 ARG A C 1
ATOM 1280 O O . ARG A 1 164 ? -21.100 6.956 -2.347 1.00 57.56 164 ARG A O 1
ATOM 1287 N N . LYS A 1 165 ? -23.081 7.447 -3.285 1.00 57.06 165 LYS A N 1
ATOM 1288 C CA . LYS A 1 165 ? -22.617 7.327 -4.679 1.00 57.06 165 LYS A CA 1
ATOM 1289 C C . LYS A 1 165 ? -21.935 8.599 -5.185 1.00 57.06 165 LYS A C 1
ATOM 1291 O O . LYS A 1 165 ? -21.194 8.526 -6.162 1.00 57.06 165 LYS A O 1
ATOM 1296 N N . LYS A 1 166 ? -22.173 9.752 -4.550 1.00 60.97 166 LYS A N 1
ATOM 1297 C CA . LYS A 1 166 ? -21.549 11.018 -4.944 1.00 60.97 166 LYS A CA 1
ATOM 1298 C C . LYS A 1 166 ? -20.151 11.151 -4.345 1.00 60.97 166 LYS A C 1
ATOM 1300 O O . LYS A 1 166 ? -19.907 10.854 -3.175 1.00 60.97 166 LYS A O 1
ATOM 1305 N N . LEU A 1 167 ? -19.214 11.620 -5.163 1.00 72.56 167 LEU A N 1
ATOM 1306 C CA . LEU A 1 167 ? -17.851 11.900 -4.722 1.00 72.56 167 LEU A CA 1
ATOM 1307 C C . LEU A 1 167 ? -17.788 13.281 -4.069 1.00 72.56 167 LEU A C 1
ATOM 1309 O O . LEU A 1 167 ? -18.378 14.233 -4.575 1.00 72.56 167 LEU A O 1
ATOM 1313 N N . ILE A 1 168 ? -17.009 13.415 -2.995 1.00 73.06 168 ILE A N 1
ATOM 1314 C CA . ILE A 1 168 ? -16.880 14.685 -2.264 1.00 73.06 168 ILE A CA 1
ATOM 1315 C C . ILE A 1 168 ? -16.430 15.840 -3.173 1.00 73.06 168 ILE A C 1
ATOM 1317 O O . ILE A 1 168 ? -16.966 16.936 -3.082 1.00 73.06 168 ILE A O 1
ATOM 1321 N N . GLY A 1 169 ? -15.521 15.581 -4.119 1.00 71.94 169 GLY A N 1
ATOM 1322 C CA . GLY A 1 169 ? -15.088 16.581 -5.098 1.00 71.94 169 GLY A CA 1
ATOM 1323 C C . GLY A 1 169 ? -16.211 17.044 -6.031 1.00 71.94 169 GLY A C 1
ATOM 1324 O O . GLY A 1 169 ? -16.293 18.226 -6.337 1.00 71.94 169 GLY A O 1
ATOM 1325 N N . GLN A 1 170 ? -17.117 16.145 -6.431 1.00 76.44 170 GLN A N 1
ATOM 1326 C CA . GLN A 1 170 ? -18.277 16.503 -7.258 1.00 76.44 170 GLN A CA 1
ATOM 1327 C C . GLN A 1 170 ? -19.270 17.359 -6.476 1.00 76.44 170 GLN A C 1
ATOM 1329 O O . GLN A 1 170 ? -19.743 18.357 -7.002 1.00 76.44 170 GLN A O 1
ATOM 1334 N N . ILE A 1 171 ? -19.528 17.016 -5.210 1.00 80.44 171 ILE A N 1
ATOM 1335 C CA . ILE A 1 171 ? -20.411 17.794 -4.329 1.00 80.44 171 ILE A CA 1
ATOM 1336 C C . ILE A 1 171 ? -19.866 19.215 -4.145 1.00 80.44 171 ILE A C 1
ATOM 1338 O O . ILE A 1 171 ? -20.620 20.177 -4.228 1.00 80.44 171 ILE A O 1
ATOM 1342 N N . LEU A 1 172 ? -18.553 19.359 -3.943 1.00 83.94 172 LEU A N 1
ATOM 1343 C CA . LEU A 1 172 ? -17.914 20.667 -3.776 1.00 83.94 172 LEU A CA 1
ATOM 1344 C C . LEU A 1 172 ? -17.984 21.528 -5.051 1.00 83.94 172 LEU A C 1
ATOM 1346 O O . LEU A 1 172 ? -18.114 22.744 -4.948 1.00 83.94 172 LEU A O 1
ATOM 1350 N N . VAL A 1 173 ? -17.937 20.914 -6.238 1.00 86.25 173 VAL A N 1
ATOM 1351 C CA . VAL A 1 173 ? -18.134 21.620 -7.518 1.00 86.25 173 VAL A CA 1
ATOM 1352 C C . VAL A 1 173 ? -19.604 21.981 -7.740 1.00 86.25 173 VAL A C 1
ATOM 1354 O O . VAL A 1 173 ? -19.896 23.104 -8.132 1.00 86.25 173 VAL A O 1
ATOM 1357 N N . GLU A 1 174 ? -20.535 21.061 -7.470 1.00 84.75 174 GLU A N 1
ATOM 1358 C CA . GLU A 1 174 ? -21.984 21.299 -7.592 1.00 84.75 174 GLU A CA 1
ATOM 1359 C C . GLU A 1 174 ? -22.474 22.409 -6.653 1.00 84.75 174 GLU A C 1
ATOM 1361 O O . GLU A 1 174 ? -23.385 23.151 -7.001 1.00 84.75 174 GLU A O 1
ATOM 1366 N N . GLN A 1 175 ? -21.866 22.533 -5.471 1.00 89.06 175 GLN A N 1
ATOM 1367 C CA . GLN A 1 175 ? -22.146 23.602 -4.509 1.00 89.06 175 GLN A CA 1
ATOM 1368 C C . GLN A 1 175 ? -21.394 24.908 -4.819 1.00 89.06 175 GLN A C 1
ATOM 1370 O O . GLN A 1 175 ? -21.418 25.822 -3.998 1.00 89.06 175 GLN A O 1
ATOM 1375 N N . GLU A 1 176 ? -20.697 24.984 -5.959 1.00 86.94 176 GLU A N 1
ATOM 1376 C CA . GLU A 1 176 ? -19.903 26.142 -6.398 1.00 86.94 176 GLU A CA 1
ATOM 1377 C C . GLU A 1 176 ? -18.819 26.573 -5.389 1.00 86.94 176 GLU A C 1
ATOM 1379 O O . GLU A 1 176 ? -18.346 27.708 -5.396 1.00 86.94 176 GLU A O 1
ATOM 1384 N N . LEU A 1 177 ? -18.388 25.654 -4.517 1.00 85.69 177 LEU A N 1
ATOM 1385 C CA . LEU A 1 177 ? -17.367 25.908 -3.497 1.00 85.69 177 LEU A CA 1
ATOM 1386 C C . LEU A 1 177 ? -15.955 25.873 -4.082 1.00 85.69 177 LEU A C 1
ATOM 1388 O O . LEU A 1 177 ? -15.064 26.557 -3.587 1.00 85.69 177 LEU A O 1
ATOM 1392 N N . ILE A 1 178 ? -15.755 25.069 -5.127 1.00 87.25 178 ILE A N 1
ATOM 1393 C CA . ILE A 1 178 ? -14.522 24.999 -5.911 1.00 87.25 178 ILE A CA 1
ATOM 1394 C C . ILE A 1 178 ? -14.865 24.900 -7.395 1.00 87.25 178 ILE A C 1
ATOM 1396 O O . ILE A 1 178 ? -15.861 24.291 -7.783 1.00 87.25 178 ILE A O 1
ATOM 1400 N N . SER A 1 179 ? -14.010 25.451 -8.250 1.00 88.56 179 SER A N 1
ATOM 1401 C CA . SER A 1 179 ? -14.114 25.237 -9.693 1.00 88.56 179 SER A CA 1
ATOM 1402 C C . SER A 1 179 ? -13.636 23.838 -10.087 1.00 88.56 179 SER A C 1
ATOM 1404 O O . SER A 1 179 ? -12.813 23.220 -9.408 1.00 88.56 179 SER A O 1
ATOM 1406 N N . ARG A 1 180 ? -14.088 23.355 -11.251 1.00 82.44 180 ARG A N 1
ATOM 1407 C CA . ARG A 1 180 ? -13.607 22.085 -11.815 1.00 82.44 180 ARG A CA 1
ATOM 1408 C C . ARG A 1 180 ? -12.089 22.086 -12.034 1.00 82.44 180 ARG A C 1
ATOM 1410 O O . ARG A 1 180 ? -11.443 21.098 -11.725 1.00 82.44 180 ARG A O 1
ATOM 1417 N N . LYS A 1 181 ? -11.522 23.230 -12.434 1.00 80.06 181 LYS A N 1
ATOM 1418 C CA . LYS A 1 181 ? -10.070 23.428 -12.561 1.00 80.06 181 LYS A CA 1
ATOM 1419 C C . LYS A 1 181 ? -9.339 23.270 -11.220 1.00 80.06 181 LYS A C 1
ATOM 1421 O O . LYS A 1 181 ? -8.351 22.556 -11.157 1.00 80.06 181 LYS A O 1
ATOM 1426 N N . GLN A 1 182 ? -9.841 23.881 -10.145 1.00 80.94 182 GLN A N 1
ATOM 1427 C CA . GLN A 1 182 ? -9.250 23.749 -8.803 1.00 80.94 182 GLN A CA 1
ATOM 1428 C C . GLN A 1 182 ? -9.386 22.330 -8.241 1.00 80.94 182 GLN A C 1
ATOM 1430 O O . GLN A 1 182 ? -8.507 21.868 -7.512 1.00 80.94 182 GLN A O 1
ATOM 1435 N N . LEU A 1 183 ? -10.484 21.640 -8.568 1.00 78.69 183 LEU A N 1
ATOM 1436 C CA . LEU A 1 183 ? -10.646 20.227 -8.247 1.00 78.69 183 LEU A CA 1
ATOM 1437 C C . LEU A 1 183 ? -9.591 19.386 -8.973 1.00 78.69 183 LEU A C 1
ATOM 1439 O O . LEU A 1 183 ? -8.947 18.571 -8.322 1.00 78.69 183 LEU A O 1
ATOM 1443 N N . ASP A 1 184 ? -9.394 19.600 -10.274 1.00 74.69 184 ASP A N 1
ATOM 1444 C CA . ASP A 1 184 ? -8.397 18.880 -11.072 1.00 74.69 184 ASP A CA 1
ATOM 1445 C C . ASP A 1 184 ? -6.971 19.151 -10.560 1.00 74.69 184 ASP A C 1
ATOM 1447 O O . ASP A 1 184 ? -6.238 18.205 -10.293 1.00 74.69 184 ASP A O 1
ATOM 1451 N N . GLU A 1 185 ? -6.618 20.411 -10.281 1.00 74.12 185 GLU A N 1
ATOM 1452 C CA . GLU A 1 185 ? -5.332 20.788 -9.669 1.00 74.12 185 GLU A CA 1
ATOM 1453 C C . GLU A 1 185 ? -5.136 20.122 -8.299 1.00 74.12 185 GLU A C 1
ATOM 1455 O O . GLU A 1 185 ? -4.073 19.587 -8.006 1.00 74.12 185 GLU A O 1
ATOM 1460 N N . SER A 1 186 ? -6.170 20.084 -7.458 1.00 70.06 186 SER A N 1
ATOM 1461 C CA . SER A 1 186 ? -6.088 19.448 -6.135 1.00 70.06 186 SER A CA 1
ATOM 1462 C C . SER A 1 186 ? -6.041 17.923 -6.214 1.00 70.06 186 SER A C 1
ATOM 1464 O O . SER A 1 186 ? -5.422 17.283 -5.363 1.00 70.06 186 SER A O 1
ATOM 1466 N N . LEU A 1 187 ? -6.674 17.328 -7.228 1.00 66.75 187 LEU A N 1
ATOM 1467 C CA . LEU A 1 187 ? -6.558 15.909 -7.550 1.00 66.75 187 LEU A CA 1
ATOM 1468 C C . LEU A 1 187 ? -5.167 15.582 -8.086 1.00 66.75 187 LEU A C 1
ATOM 1470 O O . LEU A 1 187 ? -4.654 14.511 -7.782 1.00 66.75 187 LEU A O 1
ATOM 1474 N N . ASP A 1 188 ? -4.549 16.480 -8.842 1.00 63.00 188 ASP A N 1
ATOM 1475 C CA . ASP A 1 188 ? -3.182 16.322 -9.324 1.00 63.00 188 ASP A CA 1
ATOM 1476 C C . ASP A 1 188 ? -2.180 16.462 -8.179 1.00 63.00 188 ASP A C 1
ATOM 1478 O O . ASP A 1 188 ? -1.353 15.572 -8.018 1.00 63.00 188 ASP A O 1
ATOM 1482 N N . VAL A 1 189 ? -2.352 17.423 -7.266 1.00 62.28 189 VAL A N 1
ATOM 1483 C CA . VAL A 1 189 ? -1.573 17.474 -6.014 1.00 62.28 189 VAL A CA 1
ATOM 1484 C C . VAL A 1 189 ? -1.823 16.220 -5.165 1.00 62.28 189 VAL A C 1
ATOM 1486 O O . VAL A 1 189 ? -0.893 15.684 -4.575 1.00 62.28 189 VAL A O 1
ATOM 1489 N N . GLN A 1 190 ? -3.049 15.679 -5.118 1.00 54.81 190 GLN A N 1
ATOM 1490 C CA . GLN A 1 190 ? -3.339 14.421 -4.408 1.00 54.81 190 GLN A CA 1
ATOM 1491 C C . GLN A 1 190 ? -2.673 13.209 -5.081 1.00 54.81 190 GLN A C 1
ATOM 1493 O O . GLN A 1 190 ? -2.259 12.263 -4.405 1.00 54.81 190 GLN A O 1
ATOM 1498 N N . LYS A 1 191 ? -2.570 13.219 -6.414 1.00 51.69 191 LYS A N 1
ATOM 1499 C CA . LYS A 1 191 ? -1.818 12.224 -7.188 1.00 51.69 191 LYS A CA 1
ATOM 1500 C C . LYS A 1 191 ? -0.309 12.406 -7.017 1.00 51.69 191 LYS A C 1
ATOM 1502 O O . LYS A 1 191 ? 0.381 11.395 -7.031 1.00 51.69 191 LYS A O 1
ATOM 1507 N N . GLU A 1 192 ? 0.189 13.625 -6.823 1.00 46.31 192 GLU A N 1
ATOM 1508 C CA . GLU A 1 192 ? 1.600 13.947 -6.558 1.00 46.31 192 GLU A CA 1
ATOM 1509 C C . GLU A 1 192 ? 2.009 13.648 -5.105 1.00 46.31 192 GLU A C 1
ATOM 1511 O O . GLU A 1 192 ? 3.131 13.211 -4.859 1.00 46.31 192 GLU A O 1
ATOM 1516 N N . ASP A 1 193 ? 1.075 13.729 -4.147 1.00 43.16 193 ASP A N 1
ATOM 1517 C CA . ASP A 1 193 ? 1.244 13.234 -2.769 1.00 43.16 193 ASP A CA 1
ATOM 1518 C C . ASP A 1 193 ? 1.216 11.692 -2.685 1.00 43.16 193 ASP A C 1
ATOM 1520 O O . ASP A 1 193 ? 1.382 11.102 -1.611 1.00 43.16 193 ASP A O 1
ATOM 1524 N N . ARG A 1 194 ? 1.141 10.995 -3.836 1.00 47.78 194 ARG A N 1
ATOM 1525 C CA . ARG A 1 194 ? 1.811 9.694 -4.002 1.00 47.78 194 ARG A CA 1
ATOM 1526 C C . ARG A 1 194 ? 3.315 9.941 -3.951 1.00 47.78 194 ARG A C 1
ATOM 1528 O O . ARG A 1 194 ? 3.987 9.820 -4.967 1.00 47.78 194 ARG A O 1
ATOM 1535 N N . SER A 1 195 ? 3.806 10.285 -2.762 1.00 52.38 195 SER A N 1
ATOM 1536 C CA . SER A 1 195 ? 5.204 10.542 -2.428 1.00 52.38 195 SER A CA 1
ATOM 1537 C C . SER A 1 195 ? 6.129 9.814 -3.400 1.00 52.38 195 SER A C 1
ATOM 1539 O O . SER A 1 195 ? 6.188 8.589 -3.357 1.00 52.38 195 SER A O 1
ATOM 1541 N N . LEU A 1 196 ? 6.731 10.542 -4.347 1.00 60.84 196 LEU A N 1
ATOM 1542 C CA . LEU A 1 196 ? 7.585 9.956 -5.383 1.00 60.84 196 LEU A CA 1
ATOM 1543 C C . LEU A 1 196 ? 8.599 9.029 -4.707 1.00 60.84 196 LEU A C 1
ATOM 1545 O O . LEU A 1 196 ? 9.128 9.389 -3.655 1.00 60.84 196 LEU A O 1
ATOM 1549 N N . LEU A 1 197 ? 8.862 7.852 -5.287 1.00 66.06 197 LEU A N 1
ATOM 1550 C CA . LEU A 1 197 ? 9.730 6.827 -4.686 1.00 66.06 197 LEU A CA 1
ATOM 1551 C C . LEU A 1 197 ? 11.032 7.435 -4.135 1.00 66.06 197 LEU A C 1
ATOM 1553 O O . LEU A 1 197 ? 11.412 7.166 -3.000 1.00 66.06 197 LEU A O 1
ATOM 1557 N N . GLY A 1 198 ? 11.652 8.338 -4.901 1.00 64.62 198 GLY A N 1
ATOM 1558 C CA . GLY A 1 198 ? 12.844 9.073 -4.480 1.00 64.62 198 GLY A CA 1
ATOM 1559 C C . GLY A 1 198 ? 12.663 9.902 -3.206 1.00 64.62 198 GLY A C 1
ATOM 1560 O O . GLY A 1 198 ? 13.482 9.823 -2.299 1.00 64.62 198 GLY A O 1
ATOM 1561 N N . GLU A 1 199 ? 11.567 10.649 -3.087 1.00 64.81 199 GLU A N 1
ATOM 1562 C CA . GLU A 1 199 ? 11.278 11.478 -1.909 1.00 64.81 199 GLU A CA 1
ATOM 1563 C C . GLU A 1 199 ? 10.931 10.644 -0.669 1.00 64.81 199 GLU A C 1
ATOM 1565 O O . GLU A 1 199 ? 11.131 11.100 0.457 1.00 64.81 199 GLU A O 1
ATOM 1570 N N . ILE A 1 200 ? 10.384 9.436 -0.850 1.00 60.91 200 ILE A N 1
ATOM 1571 C CA . ILE A 1 200 ? 10.182 8.482 0.253 1.00 60.91 200 ILE A CA 1
ATOM 1572 C C . ILE A 1 200 ? 11.532 7.995 0.757 1.00 60.91 200 ILE A C 1
ATOM 1574 O O . ILE A 1 200 ? 11.788 8.042 1.957 1.00 60.91 200 ILE A O 1
ATOM 1578 N N . LEU A 1 201 ? 12.396 7.569 -0.161 1.00 62.16 201 LEU A N 1
ATOM 1579 C CA . LEU A 1 201 ? 13.714 7.031 0.158 1.00 62.16 201 LEU A CA 1
ATOM 1580 C C . LEU A 1 201 ? 14.616 8.082 0.820 1.00 62.16 201 LEU A C 1
ATOM 1582 O O . LEU A 1 201 ? 15.322 7.760 1.772 1.00 62.16 201 LEU A O 1
ATOM 1586 N N . VAL A 1 202 ? 14.534 9.349 0.396 1.00 62.50 202 VAL A N 1
ATOM 1587 C CA . VAL A 1 202 ? 15.262 10.454 1.042 1.00 62.50 202 VAL A CA 1
ATOM 1588 C C . VAL A 1 202 ? 14.726 10.741 2.444 1.00 62.50 202 VAL A C 1
ATOM 1590 O O . VAL A 1 202 ? 15.499 10.844 3.395 1.00 62.50 202 VAL A O 1
ATOM 1593 N N . ARG A 1 203 ? 13.399 10.823 2.619 1.00 54.38 203 ARG A N 1
ATOM 1594 C CA . ARG A 1 203 ? 12.793 11.051 3.946 1.00 54.38 203 ARG A CA 1
ATOM 1595 C C . ARG A 1 203 ? 13.065 9.917 4.928 1.00 54.38 203 ARG A C 1
ATOM 1597 O O . ARG A 1 203 ? 13.232 10.177 6.114 1.00 54.38 203 ARG A O 1
ATOM 1604 N N . ALA A 1 204 ? 13.116 8.684 4.435 1.00 51.47 204 ALA A N 1
ATOM 1605 C CA . ALA A 1 204 ? 13.453 7.503 5.217 1.00 51.47 204 ALA A CA 1
ATOM 1606 C C . ALA A 1 204 ? 14.973 7.327 5.424 1.00 51.47 204 ALA A C 1
ATOM 1608 O O . ALA A 1 204 ? 15.381 6.341 6.024 1.00 51.47 204 ALA A O 1
ATOM 1609 N N . GLN A 1 205 ? 15.798 8.275 4.955 1.00 58.56 205 GLN A N 1
ATOM 1610 C CA . GLN A 1 205 ? 17.264 8.285 5.075 1.00 58.56 205 GLN A CA 1
ATOM 1611 C C . GLN A 1 205 ? 17.989 7.121 4.377 1.00 58.56 205 GLN A C 1
ATOM 1613 O O . GLN A 1 205 ? 19.166 6.883 4.634 1.00 58.56 205 GLN A O 1
ATOM 1618 N N . TYR A 1 206 ? 17.319 6.443 3.445 1.00 55.12 206 TYR A N 1
ATOM 1619 C CA . TYR A 1 206 ? 17.919 5.431 2.571 1.00 55.12 206 TYR A CA 1
ATOM 1620 C C . TYR A 1 206 ? 18.707 6.062 1.413 1.00 55.12 206 TYR A C 1
ATOM 1622 O O . TYR A 1 206 ? 19.609 5.439 0.863 1.00 55.12 206 TYR A O 1
ATOM 1630 N N . LEU A 1 207 ? 18.382 7.304 1.041 1.00 65.44 207 LEU A N 1
ATOM 1631 C CA . LEU A 1 207 ? 19.102 8.082 0.032 1.00 65.44 207 LEU A CA 1
ATOM 1632 C C . LEU A 1 207 ? 19.423 9.481 0.542 1.00 65.44 207 LEU A C 1
ATOM 1634 O O . LEU A 1 207 ? 18.615 10.106 1.228 1.00 65.44 207 LEU A O 1
ATOM 1638 N N . THR A 1 208 ? 20.564 10.022 0.123 1.00 66.56 208 THR A N 1
ATOM 1639 C CA . THR A 1 208 ? 20.798 11.467 0.208 1.00 66.56 208 THR A CA 1
ATOM 1640 C C . THR A 1 208 ? 20.138 12.189 -0.964 1.00 66.56 208 THR A C 1
ATOM 1642 O O . THR A 1 208 ? 19.818 11.589 -1.999 1.00 66.56 208 THR A O 1
ATOM 1645 N N . ARG A 1 209 ? 19.939 13.505 -0.825 1.00 70.31 209 ARG A N 1
ATOM 1646 C CA . ARG A 1 209 ? 19.355 14.315 -1.899 1.00 70.31 209 ARG A CA 1
ATOM 1647 C C . ARG A 1 209 ? 20.216 14.272 -3.162 1.00 70.31 209 ARG A C 1
ATOM 1649 O O . ARG A 1 209 ? 19.695 14.117 -4.260 1.00 70.31 209 ARG A O 1
ATOM 1656 N N . GLU A 1 210 ? 21.531 14.307 -2.990 1.00 77.81 210 GLU A N 1
ATOM 1657 C CA . GLU A 1 210 ? 22.513 14.282 -4.073 1.00 77.81 210 GLU A CA 1
ATOM 1658 C C . GLU A 1 210 ? 22.495 12.944 -4.827 1.00 77.81 210 GLU A C 1
ATOM 1660 O O . GLU A 1 210 ? 22.599 12.914 -6.055 1.00 77.81 210 GLU A O 1
ATOM 1665 N N . GLN A 1 211 ? 22.333 11.828 -4.107 1.00 72.56 211 GLN A N 1
ATOM 1666 C CA . GLN A 1 211 ? 22.205 10.497 -4.707 1.00 72.56 211 GLN A CA 1
ATOM 1667 C C . GLN A 1 211 ? 20.925 10.372 -5.538 1.00 72.56 211 GLN A C 1
ATOM 1669 O O . GLN A 1 211 ? 20.960 9.828 -6.646 1.00 72.56 211 GLN A O 1
ATOM 1674 N N . LEU A 1 212 ? 19.810 10.906 -5.028 1.00 79.69 212 LEU A N 1
ATOM 1675 C CA . LEU A 1 212 ? 18.546 10.942 -5.757 1.00 79.69 212 LEU A CA 1
ATOM 1676 C C . LEU A 1 212 ? 18.656 11.792 -7.030 1.00 79.69 212 LEU A C 1
ATOM 1678 O O . LEU A 1 212 ? 18.286 11.325 -8.107 1.00 79.69 212 LEU A O 1
ATOM 1682 N N . ASP A 1 213 ? 19.196 13.006 -6.929 1.00 78.19 213 ASP A N 1
ATOM 1683 C CA . ASP A 1 213 ? 19.328 13.915 -8.071 1.00 78.19 213 ASP A CA 1
ATOM 1684 C C . ASP A 1 213 ? 20.215 13.299 -9.172 1.00 78.19 213 ASP A C 1
ATOM 1686 O O . ASP A 1 213 ? 19.895 13.384 -10.362 1.00 78.19 213 ASP A O 1
ATOM 1690 N N . ARG A 1 214 ? 21.279 12.576 -8.791 1.00 85.94 214 ARG A N 1
ATOM 1691 C CA . ARG A 1 214 ? 22.120 11.820 -9.732 1.00 85.94 214 ARG A CA 1
ATOM 1692 C C . ARG A 1 214 ? 21.353 10.704 -10.443 1.00 85.94 214 ARG A C 1
ATOM 1694 O O . ARG A 1 214 ? 21.478 10.556 -11.659 1.00 85.94 214 ARG A O 1
ATOM 1701 N N . ALA A 1 215 ? 20.567 9.921 -9.707 1.00 85.00 215 ALA A N 1
ATOM 1702 C CA . ALA A 1 215 ? 19.769 8.845 -10.287 1.00 85.00 215 ALA A CA 1
ATOM 1703 C C . ALA A 1 215 ? 18.687 9.384 -11.243 1.00 85.00 215 ALA A C 1
ATOM 1705 O O . ALA A 1 215 ? 18.457 8.805 -12.305 1.00 85.00 215 ALA A O 1
ATOM 1706 N N . LEU A 1 216 ? 18.075 10.528 -10.916 1.00 79.81 216 LEU A N 1
ATOM 1707 C CA . LEU A 1 216 ? 17.095 11.208 -11.770 1.00 79.81 216 LEU A CA 1
ATOM 1708 C C . LEU A 1 216 ? 17.712 11.744 -13.070 1.00 79.81 216 LEU A C 1
ATOM 1710 O O . LEU A 1 216 ? 17.072 11.670 -14.121 1.00 79.81 216 LEU A O 1
ATOM 1714 N N . LEU A 1 217 ? 18.954 12.243 -13.034 1.00 84.50 217 LEU A N 1
ATOM 1715 C CA . LEU A 1 217 ? 19.681 12.642 -14.246 1.00 84.50 217 LEU A CA 1
ATOM 1716 C C . LEU A 1 217 ? 19.874 11.454 -15.197 1.00 84.50 217 LEU A C 1
ATOM 1718 O O . LEU A 1 217 ? 19.526 11.549 -16.372 1.00 84.50 217 LEU A O 1
ATOM 1722 N N . ILE A 1 218 ? 20.323 10.312 -14.672 1.00 87.25 218 ILE A N 1
ATOM 1723 C CA . ILE A 1 218 ? 20.500 9.082 -15.459 1.00 87.25 218 ILE A CA 1
ATOM 1724 C C . ILE A 1 218 ? 19.156 8.583 -16.006 1.00 87.25 218 ILE A C 1
ATOM 1726 O O . ILE A 1 218 ? 19.068 8.166 -17.159 1.00 87.25 218 ILE A O 1
ATOM 1730 N N . GLN A 1 219 ? 18.080 8.672 -15.221 1.00 83.75 219 GLN A N 1
ATOM 1731 C CA . GLN A 1 219 ? 16.738 8.297 -15.675 1.00 83.75 219 GLN A CA 1
ATOM 1732 C C . GLN A 1 219 ? 16.248 9.185 -16.825 1.00 83.75 219 GLN A C 1
ATOM 1734 O O . GLN A 1 219 ? 15.579 8.718 -17.749 1.00 83.75 219 GLN A O 1
ATOM 1739 N N . LYS A 1 220 ? 16.584 10.478 -16.786 1.00 77.12 220 LYS A N 1
ATOM 1740 C CA . LYS A 1 220 ? 16.233 11.428 -17.844 1.00 77.12 220 LYS A CA 1
ATOM 1741 C C . LYS A 1 220 ? 16.929 11.084 -19.162 1.00 77.12 220 LYS A C 1
ATOM 1743 O O . LYS A 1 220 ? 16.314 11.243 -20.217 1.00 77.12 220 LYS A O 1
ATOM 1748 N N . GLU A 1 221 ? 18.167 10.599 -19.091 1.00 84.62 221 GLU A N 1
ATOM 1749 C CA . GLU A 1 221 ? 18.944 10.116 -20.238 1.00 84.62 221 GLU A CA 1
ATOM 1750 C C . GLU A 1 221 ? 18.474 8.735 -20.719 1.00 84.62 221 GLU A C 1
ATOM 1752 O O . GLU A 1 221 ? 18.456 8.473 -21.921 1.00 84.62 221 GLU A O 1
ATOM 1757 N N . ASN A 1 222 ? 18.012 7.872 -19.807 1.00 81.00 222 ASN A N 1
ATOM 1758 C CA . ASN A 1 22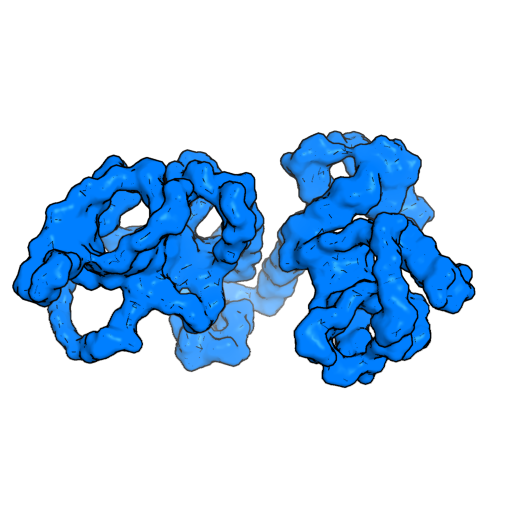2 ? 17.524 6.531 -20.116 1.00 81.00 222 ASN A CA 1
ATOM 1759 C C . ASN A 1 222 ? 16.080 6.307 -19.644 1.00 81.00 222 ASN A C 1
ATOM 1761 O O . ASN A 1 222 ? 15.822 5.669 -18.623 1.00 81.00 222 ASN A O 1
ATOM 1765 N N . ARG A 1 223 ? 15.118 6.768 -20.454 1.00 73.94 223 ARG A N 1
ATOM 1766 C CA . ARG A 1 223 ? 13.680 6.673 -20.136 1.00 73.94 223 ARG A CA 1
ATOM 1767 C C . ARG A 1 223 ? 13.115 5.252 -20.072 1.00 73.94 223 ARG A C 1
ATOM 1769 O O . ARG A 1 223 ? 11.987 5.091 -19.617 1.00 73.94 223 ARG A O 1
ATOM 1776 N N . LYS A 1 224 ? 13.851 4.240 -20.546 1.00 75.69 224 LYS A N 1
ATOM 1777 C CA . LYS A 1 224 ? 13.419 2.837 -20.457 1.00 75.69 224 LYS A CA 1
ATOM 1778 C C . LYS A 1 224 ? 13.649 2.256 -19.063 1.00 75.69 224 LYS A C 1
ATOM 1780 O O . LYS A 1 224 ? 12.920 1.354 -18.665 1.00 75.69 224 LYS A O 1
ATOM 1785 N N . LYS A 1 225 ? 14.639 2.768 -18.324 1.00 79.75 225 LYS A N 1
ATOM 1786 C CA . LYS A 1 225 ? 14.948 2.300 -16.972 1.00 79.75 225 LYS A CA 1
ATOM 1787 C C . LYS A 1 225 ? 14.127 3.046 -15.932 1.00 79.75 225 LYS A C 1
ATOM 1789 O O . LYS A 1 225 ? 13.933 4.263 -15.998 1.00 79.75 225 LYS A O 1
ATOM 1794 N N . ARG A 1 226 ? 13.659 2.311 -14.929 1.00 81.88 226 ARG A N 1
ATOM 1795 C CA . ARG A 1 226 ? 12.943 2.889 -13.789 1.00 81.88 226 ARG A CA 1
ATOM 1796 C C . ARG A 1 226 ? 13.933 3.384 -12.740 1.00 81.88 226 ARG A C 1
ATOM 1798 O O . ARG A 1 226 ? 15.026 2.841 -12.597 1.00 81.88 226 ARG A O 1
ATOM 1805 N N . LEU A 1 227 ? 13.524 4.387 -11.962 1.00 82.12 227 LEU A N 1
ATOM 1806 C CA . LEU A 1 227 ? 14.357 4.981 -10.913 1.00 82.12 227 LEU A CA 1
ATOM 1807 C C . LEU A 1 227 ? 14.908 3.922 -9.941 1.00 82.12 227 LEU A C 1
ATOM 1809 O O . LEU A 1 227 ? 16.093 3.941 -9.635 1.00 82.12 227 LEU A O 1
ATOM 1813 N N . GLY A 1 228 ? 14.079 2.963 -9.515 1.00 81.38 228 GLY A N 1
ATOM 1814 C CA . GLY A 1 228 ? 14.510 1.880 -8.623 1.00 81.38 228 GLY A CA 1
ATOM 1815 C C . GLY A 1 228 ? 15.604 0.984 -9.216 1.00 81.38 228 GLY A C 1
ATOM 1816 O O . GLY A 1 228 ? 16.533 0.617 -8.506 1.00 81.38 228 GLY A O 1
ATOM 1817 N N . GLN A 1 229 ? 15.558 0.690 -10.520 1.00 84.94 229 GLN A N 1
ATOM 1818 C CA . GLN A 1 229 ? 16.612 -0.078 -11.198 1.00 84.94 229 GLN A CA 1
ATOM 1819 C C . GLN A 1 229 ? 17.933 0.696 -11.203 1.00 84.94 229 GLN A C 1
ATOM 1821 O O . GLN A 1 229 ? 18.974 0.153 -10.852 1.00 84.94 229 GLN A O 1
ATOM 1826 N N . ILE A 1 230 ? 17.873 1.990 -11.524 1.00 86.81 230 ILE A N 1
ATOM 1827 C CA . ILE A 1 230 ? 19.046 2.872 -11.549 1.00 86.81 230 ILE A CA 1
ATOM 1828 C C . ILE A 1 230 ? 19.677 2.977 -10.156 1.00 86.81 230 ILE A C 1
ATOM 1830 O O . ILE A 1 230 ? 20.894 2.909 -10.026 1.00 86.81 230 ILE A O 1
ATOM 1834 N N . LEU A 1 231 ? 18.866 3.106 -9.104 1.00 84.81 231 LEU A N 1
ATOM 1835 C CA . LEU A 1 231 ? 19.349 3.187 -7.722 1.00 84.81 231 LEU A CA 1
ATOM 1836 C C . LEU A 1 231 ? 20.084 1.912 -7.275 1.00 84.81 231 LEU A C 1
ATOM 1838 O O . LEU A 1 231 ? 21.086 2.008 -6.563 1.00 84.81 231 LEU A O 1
ATOM 1842 N N . VAL A 1 232 ? 19.632 0.741 -7.732 1.00 87.56 232 VAL A N 1
ATOM 1843 C CA . VAL A 1 232 ? 20.311 -0.542 -7.487 1.00 87.56 232 VAL A CA 1
ATOM 1844 C C . VAL A 1 232 ? 21.592 -0.670 -8.317 1.00 87.56 232 VAL A C 1
ATOM 1846 O O . VAL A 1 232 ? 22.631 -1.048 -7.781 1.00 87.56 232 VAL A O 1
ATOM 1849 N N . GLU A 1 233 ? 21.573 -0.287 -9.598 1.00 88.88 233 GLU A N 1
ATOM 1850 C CA . GLU A 1 233 ? 22.766 -0.293 -10.467 1.00 88.88 233 GLU A CA 1
ATOM 1851 C C . GLU A 1 233 ? 23.880 0.622 -9.941 1.00 88.88 233 GLU A C 1
ATOM 1853 O O . GLU A 1 233 ? 25.061 0.275 -9.993 1.00 88.88 233 GLU A O 1
ATOM 1858 N N . LEU A 1 234 ? 23.504 1.775 -9.380 1.00 87.00 234 LEU A N 1
ATOM 1859 C CA . LEU A 1 234 ? 24.421 2.703 -8.715 1.00 87.00 234 LEU A CA 1
ATOM 1860 C C . LEU A 1 234 ? 24.907 2.203 -7.347 1.00 87.00 234 LEU A C 1
ATOM 1862 O O . LEU A 1 234 ? 25.738 2.868 -6.726 1.00 87.00 234 LEU A O 1
ATOM 1866 N N . LYS A 1 235 ? 24.416 1.045 -6.884 1.00 87.44 235 LYS A N 1
ATOM 1867 C CA . LYS A 1 235 ? 24.688 0.452 -5.567 1.00 87.44 235 LYS A CA 1
ATOM 1868 C C . LYS A 1 235 ? 24.301 1.363 -4.401 1.00 87.44 235 LYS A C 1
ATOM 1870 O O . LYS A 1 235 ? 24.911 1.298 -3.337 1.00 87.44 235 LYS A O 1
ATOM 1875 N N . TYR A 1 236 ? 23.313 2.232 -4.606 1.00 79.94 236 TYR A N 1
ATOM 1876 C CA . TYR A 1 236 ? 22.783 3.082 -3.540 1.00 79.94 236 TYR A CA 1
ATOM 1877 C C . TYR A 1 236 ? 21.758 2.340 -2.691 1.00 79.94 236 TYR A C 1
ATOM 1879 O O . TYR A 1 236 ? 21.661 2.619 -1.503 1.00 79.94 236 TYR A O 1
ATOM 1887 N N . LEU A 1 237 ? 21.027 1.395 -3.286 1.00 80.88 237 LEU A N 1
ATOM 1888 C CA . LEU A 1 237 ? 20.009 0.590 -2.616 1.00 80.88 237 LEU A CA 1
ATOM 1889 C C . LEU A 1 237 ? 20.060 -0.859 -3.077 1.00 80.88 237 LEU A C 1
ATOM 1891 O O . LEU A 1 237 ? 20.572 -1.162 -4.156 1.00 80.88 237 LEU A O 1
ATOM 1895 N N . THR A 1 238 ? 19.486 -1.744 -2.273 1.00 78.25 238 THR A N 1
ATOM 1896 C CA . THR A 1 238 ? 19.234 -3.133 -2.659 1.00 78.25 238 THR A CA 1
ATOM 1897 C C . THR A 1 238 ? 17.848 -3.281 -3.312 1.00 78.25 238 THR A C 1
ATOM 1899 O O . THR A 1 238 ? 16.981 -2.417 -3.134 1.00 78.25 238 THR A O 1
ATOM 1902 N N . PRO A 1 239 ? 17.601 -4.358 -4.084 1.00 77.31 239 PRO A N 1
ATOM 1903 C CA . PRO A 1 239 ? 16.264 -4.698 -4.581 1.00 77.31 239 PRO A CA 1
ATOM 1904 C C . PRO A 1 239 ? 15.183 -4.710 -3.490 1.00 77.31 239 PRO A C 1
ATOM 1906 O O . PRO A 1 239 ? 14.070 -4.226 -3.718 1.00 77.31 239 PRO A O 1
ATOM 1909 N N . ASP A 1 240 ? 15.532 -5.198 -2.300 1.00 73.00 240 ASP A N 1
ATOM 1910 C CA . ASP A 1 240 ? 14.627 -5.309 -1.155 1.00 73.00 240 ASP A CA 1
ATOM 1911 C C . ASP A 1 240 ? 14.254 -3.931 -0.600 1.00 73.00 240 ASP A C 1
ATOM 1913 O O . ASP A 1 240 ? 13.077 -3.669 -0.348 1.00 73.00 240 ASP A O 1
ATOM 1917 N N . ASP A 1 241 ? 15.217 -3.005 -0.506 1.00 69.56 241 ASP A N 1
ATOM 1918 C CA . ASP A 1 241 ? 14.959 -1.620 -0.082 1.00 69.56 241 ASP A CA 1
ATOM 1919 C C . ASP A 1 241 ? 13.957 -0.924 -1.017 1.00 69.56 241 ASP A C 1
ATOM 1921 O O . ASP A 1 241 ? 13.055 -0.204 -0.575 1.00 69.56 241 ASP A O 1
ATOM 1925 N N . ILE A 1 242 ? 14.081 -1.167 -2.328 1.00 73.44 242 ILE A N 1
ATOM 1926 C CA . ILE A 1 242 ? 13.156 -0.641 -3.338 1.00 73.44 242 ILE A CA 1
ATOM 1927 C C . ILE A 1 242 ? 11.758 -1.239 -3.159 1.00 73.44 242 ILE A C 1
ATOM 1929 O O . ILE A 1 242 ? 10.770 -0.497 -3.167 1.00 73.44 242 ILE A O 1
ATOM 1933 N N . CYS A 1 243 ? 11.659 -2.558 -2.984 1.00 64.75 243 CYS A N 1
ATOM 1934 C CA . CYS A 1 243 ? 10.382 -3.244 -2.794 1.00 64.75 243 CYS A CA 1
ATOM 1935 C C . CYS A 1 243 ? 9.680 -2.788 -1.516 1.00 64.75 243 CYS A C 1
ATOM 1937 O O . CYS A 1 243 ? 8.486 -2.493 -1.547 1.00 64.75 243 CYS A O 1
ATOM 1939 N N . LEU A 1 244 ? 10.424 -2.650 -0.418 1.00 62.59 244 LEU A N 1
ATOM 1940 C CA . LEU A 1 244 ? 9.917 -2.180 0.865 1.00 62.59 244 LEU A CA 1
ATOM 1941 C C . LEU A 1 244 ? 9.403 -0.735 0.780 1.00 62.59 244 LEU A C 1
ATOM 1943 O O . LEU A 1 244 ? 8.316 -0.421 1.280 1.00 62.59 244 LEU A O 1
ATOM 1947 N N . ALA A 1 245 ? 10.146 0.151 0.110 1.00 61.72 245 ALA A N 1
ATOM 1948 C CA . ALA A 1 245 ? 9.731 1.536 -0.092 1.00 61.72 245 ALA A CA 1
ATOM 1949 C C . ALA A 1 245 ? 8.463 1.636 -0.957 1.00 61.72 245 ALA A C 1
ATOM 1951 O O . ALA A 1 245 ? 7.527 2.362 -0.605 1.00 61.72 245 ALA A O 1
ATOM 1952 N N . LEU A 1 246 ? 8.388 0.868 -2.049 1.00 61.34 246 LEU A N 1
ATOM 1953 C CA . LEU A 1 246 ? 7.208 0.809 -2.915 1.00 61.34 246 LEU A CA 1
ATOM 1954 C C . LEU A 1 246 ? 6.000 0.181 -2.203 1.00 61.34 246 LEU A C 1
ATOM 1956 O O . LEU A 1 246 ? 4.888 0.693 -2.331 1.00 61.34 246 LEU A O 1
ATOM 1960 N N . ALA A 1 247 ? 6.201 -0.869 -1.406 1.00 58.50 247 ALA A N 1
ATOM 1961 C CA . ALA A 1 247 ? 5.168 -1.487 -0.572 1.00 58.50 247 ALA A CA 1
ATOM 1962 C C . ALA A 1 247 ? 4.577 -0.491 0.415 1.00 58.50 247 ALA A C 1
ATOM 1964 O O . ALA A 1 247 ? 3.355 -0.354 0.512 1.00 58.50 247 ALA A O 1
ATOM 1965 N N . SER A 1 248 ? 5.440 0.290 1.064 1.00 55.03 248 SER A N 1
ATOM 1966 C CA . SER A 1 248 ? 5.012 1.375 1.937 1.00 55.03 248 SER A CA 1
ATOM 1967 C C . SER A 1 248 ? 4.238 2.461 1.184 1.00 55.03 248 SER A C 1
ATOM 1969 O O . SER A 1 248 ? 3.222 2.932 1.683 1.00 55.03 248 SER A O 1
ATOM 1971 N N . GLN A 1 249 ? 4.684 2.864 -0.010 1.00 55.31 249 GLN A N 1
ATOM 1972 C CA . GLN A 1 249 ? 4.023 3.898 -0.819 1.00 55.31 249 GLN A CA 1
ATOM 1973 C C . GLN A 1 249 ? 2.637 3.454 -1.311 1.00 55.31 249 GLN A C 1
ATOM 1975 O O . GLN A 1 249 ? 1.665 4.219 -1.340 1.00 55.31 249 GLN A O 1
ATOM 1980 N N . LEU A 1 250 ? 2.554 2.208 -1.769 1.00 55.59 250 LEU A N 1
ATOM 1981 C CA . LEU A 1 250 ? 1.390 1.659 -2.448 1.00 55.59 250 LEU A CA 1
ATOM 1982 C C . LEU A 1 250 ? 0.442 0.932 -1.483 1.00 55.59 250 LEU A C 1
ATOM 1984 O O . LEU A 1 250 ? -0.712 0.688 -1.845 1.00 55.59 250 LEU A O 1
ATOM 1988 N N . GLY A 1 251 ? 0.852 0.700 -0.235 1.00 53.06 251 GLY A N 1
ATOM 1989 C CA . GLY A 1 251 ? 0.054 0.018 0.783 1.00 53.06 251 GLY A CA 1
ATOM 1990 C C . GLY A 1 251 ? -0.311 -1.406 0.371 1.00 53.06 251 GLY A C 1
ATOM 1991 O O . GLY A 1 251 ? -1.472 -1.787 0.498 1.00 53.06 251 GLY A O 1
ATOM 1992 N N . CYS A 1 252 ? 0.649 -2.140 -0.188 1.00 58.84 252 CYS A N 1
ATOM 1993 C CA . CYS A 1 252 ? 0.522 -3.537 -0.604 1.00 58.84 252 CYS A CA 1
ATOM 1994 C C . CYS A 1 252 ? 1.722 -4.341 -0.095 1.00 58.84 252 CYS A C 1
ATOM 1996 O O . CYS A 1 252 ? 2.772 -3.766 0.185 1.00 58.84 252 CYS A O 1
ATOM 1998 N N . ALA A 1 253 ? 1.566 -5.659 0.023 1.00 58.88 253 ALA A N 1
ATOM 1999 C CA . ALA A 1 253 ? 2.660 -6.549 0.396 1.00 58.88 253 ALA A CA 1
ATOM 2000 C C . ALA A 1 253 ? 3.716 -6.640 -0.722 1.00 58.88 253 ALA A C 1
ATOM 2002 O O . ALA A 1 253 ? 3.424 -6.362 -1.889 1.00 58.88 253 ALA A O 1
ATOM 2003 N N . TRP A 1 254 ? 4.936 -7.035 -0.363 1.00 71.56 254 TRP A N 1
ATOM 2004 C CA . TRP A 1 254 ? 6.010 -7.345 -1.305 1.00 71.56 254 TRP A CA 1
ATOM 2005 C C . TRP A 1 254 ? 6.488 -8.781 -1.112 1.00 71.56 254 TRP A C 1
ATOM 2007 O O . TRP A 1 254 ? 6.237 -9.387 -0.069 1.00 71.56 254 TRP A O 1
ATOM 2017 N N . ILE A 1 255 ? 7.150 -9.314 -2.131 1.00 76.38 255 ILE A N 1
ATOM 2018 C CA . ILE A 1 255 ? 7.723 -10.652 -2.132 1.00 76.38 255 ILE A CA 1
ATOM 2019 C C . ILE A 1 255 ? 9.096 -10.631 -2.796 1.00 76.38 255 ILE A C 1
ATOM 2021 O O . ILE A 1 255 ? 9.310 -9.930 -3.789 1.00 76.38 255 ILE A O 1
ATOM 2025 N N . ASP A 1 256 ? 10.017 -11.419 -2.256 1.00 78.88 256 ASP A N 1
ATOM 2026 C CA . ASP A 1 256 ? 11.281 -11.698 -2.917 1.00 78.88 256 ASP A CA 1
ATOM 2027 C C . ASP A 1 256 ? 11.113 -12.892 -3.865 1.00 78.88 256 ASP A C 1
ATOM 2029 O O . ASP A 1 256 ? 10.960 -14.034 -3.439 1.00 78.88 256 ASP A O 1
ATOM 2033 N N . LEU A 1 257 ? 11.131 -12.617 -5.169 1.00 82.94 257 LEU A N 1
ATOM 2034 C CA . LEU A 1 257 ? 11.071 -13.652 -6.201 1.00 82.94 257 LEU A CA 1
ATOM 2035 C C . LEU A 1 257 ? 12.401 -14.394 -6.397 1.00 82.94 257 LEU A C 1
ATOM 2037 O O . LEU A 1 257 ? 12.397 -15.459 -7.005 1.00 82.94 257 LEU A O 1
ATOM 2041 N N . SER A 1 258 ? 13.530 -13.862 -5.920 1.00 80.38 258 SER A N 1
ATOM 2042 C CA . SER A 1 258 ? 14.845 -14.470 -6.172 1.00 80.38 258 SER A CA 1
ATOM 2043 C C . SER A 1 258 ? 15.062 -15.773 -5.398 1.00 80.38 258 SER A C 1
ATOM 2045 O O . SER A 1 258 ? 15.776 -16.658 -5.864 1.00 80.38 258 SER A O 1
ATOM 2047 N N . SER A 1 259 ? 14.415 -15.909 -4.239 1.00 77.00 259 SER A N 1
ATOM 2048 C CA . SER A 1 259 ? 14.511 -17.074 -3.356 1.00 77.00 259 SER A CA 1
ATOM 2049 C C . SER A 1 259 ? 13.312 -18.025 -3.457 1.00 77.00 259 SER A C 1
ATOM 2051 O O . SER A 1 259 ? 13.292 -19.073 -2.806 1.00 77.00 259 SER A O 1
ATOM 2053 N N . LEU A 1 260 ? 12.311 -17.689 -4.275 1.00 80.44 260 LEU A N 1
ATOM 2054 C CA . LEU A 1 260 ? 11.035 -18.389 -4.312 1.00 80.44 260 LEU A CA 1
ATOM 2055 C C . LEU A 1 260 ? 10.963 -19.420 -5.444 1.00 80.44 260 LEU A C 1
ATOM 2057 O O . LEU A 1 260 ? 11.179 -19.112 -6.616 1.00 80.44 260 LEU A O 1
ATOM 2061 N N . THR A 1 261 ? 10.590 -20.652 -5.097 1.00 86.00 261 THR A N 1
ATOM 2062 C CA . THR A 1 261 ? 10.264 -21.697 -6.079 1.00 86.00 261 THR A CA 1
ATOM 2063 C C . THR A 1 261 ? 8.763 -21.689 -6.343 1.00 86.00 261 THR A C 1
ATOM 2065 O O . THR A 1 261 ? 7.979 -21.911 -5.420 1.00 86.00 261 THR A O 1
ATOM 2068 N N . ILE A 1 262 ? 8.363 -21.423 -7.588 1.00 89.12 262 ILE A N 1
ATOM 2069 C CA . ILE A 1 262 ? 6.950 -21.339 -7.972 1.00 89.12 262 ILE A CA 1
ATOM 2070 C C . ILE A 1 262 ? 6.475 -22.723 -8.443 1.00 89.12 262 ILE A C 1
ATOM 2072 O O . ILE A 1 262 ? 7.113 -23.304 -9.324 1.00 89.12 262 ILE A O 1
ATOM 2076 N N . PRO A 1 263 ? 5.377 -23.266 -7.887 1.00 87.12 263 PRO A N 1
ATOM 2077 C CA . PRO A 1 263 ? 4.811 -24.530 -8.348 1.00 87.12 263 PRO A CA 1
ATOM 2078 C C . PRO A 1 263 ? 4.357 -24.468 -9.814 1.00 87.12 263 PRO A C 1
ATOM 2080 O O . PRO A 1 263 ? 3.760 -23.486 -10.254 1.00 87.12 263 PRO A O 1
ATOM 2083 N N . GLU A 1 264 ? 4.598 -25.536 -10.574 1.00 86.19 264 GLU A N 1
ATOM 2084 C CA . GLU A 1 264 ? 4.281 -25.589 -12.010 1.00 86.19 264 GLU A CA 1
ATOM 2085 C C . GLU A 1 264 ? 2.772 -25.464 -12.288 1.00 86.19 264 GLU A C 1
ATOM 2087 O O . GLU A 1 264 ? 2.359 -24.824 -13.255 1.00 86.19 264 GLU A O 1
ATOM 2092 N N . ASP A 1 265 ? 1.934 -25.981 -11.385 1.00 87.81 265 ASP A N 1
ATOM 2093 C CA . ASP A 1 265 ? 0.477 -25.852 -11.456 1.00 87.81 265 ASP A CA 1
ATOM 2094 C C . ASP A 1 265 ? -0.010 -24.408 -11.263 1.00 87.81 265 ASP A C 1
ATOM 2096 O O . ASP A 1 265 ? -1.124 -24.086 -11.675 1.00 87.81 265 ASP A O 1
ATOM 2100 N N . VAL A 1 266 ? 0.816 -23.530 -10.680 1.00 91.12 266 VAL A N 1
ATOM 2101 C CA . VAL A 1 266 ? 0.525 -22.100 -10.501 1.00 91.12 266 VAL A CA 1
ATOM 2102 C C . VAL A 1 266 ? 0.914 -21.286 -11.734 1.00 91.12 266 VAL A C 1
ATOM 2104 O O . VAL A 1 266 ? 0.195 -20.351 -12.094 1.00 91.12 266 VAL A O 1
ATOM 2107 N N . LEU A 1 267 ? 2.004 -21.652 -12.416 1.00 90.38 267 LEU A N 1
ATOM 2108 C CA . LEU A 1 267 ? 2.469 -20.964 -13.628 1.00 90.38 267 LEU A CA 1
ATOM 2109 C C . LEU A 1 267 ? 1.412 -20.996 -14.743 1.00 90.38 267 LEU A C 1
ATOM 2111 O O . LEU A 1 267 ? 1.197 -20.005 -15.434 1.00 90.38 267 LEU A O 1
ATOM 2115 N N . GLY A 1 268 ? 0.680 -22.108 -14.861 1.00 89.25 268 GLY A N 1
ATOM 2116 C CA . GLY A 1 268 ? -0.396 -22.276 -15.844 1.00 89.25 268 GLY A CA 1
ATOM 2117 C C . GLY A 1 268 ? -1.717 -21.567 -15.514 1.00 89.25 268 GLY A C 1
ATOM 2118 O O . GLY A 1 268 ? -2.662 -21.667 -16.296 1.00 89.25 268 GLY A O 1
ATOM 2119 N N . LEU A 1 269 ? -1.825 -20.872 -14.374 1.00 91.12 269 LEU A N 1
ATOM 2120 C CA . LEU A 1 269 ? -3.069 -20.202 -13.955 1.00 91.12 269 LEU A CA 1
ATOM 2121 C C . LEU A 1 269 ? -3.302 -18.850 -14.637 1.00 91.12 269 LEU A C 1
ATOM 2123 O O . LEU A 1 269 ? -4.383 -18.274 -14.472 1.00 91.12 269 LEU A O 1
ATOM 2127 N N . LEU A 1 270 ? -2.308 -18.345 -15.375 1.00 93.31 270 LEU A N 1
ATOM 2128 C CA . LEU A 1 270 ? -2.424 -17.146 -16.197 1.00 93.31 270 LEU A CA 1
ATOM 2129 C C . LEU A 1 270 ? -1.987 -17.414 -17.645 1.00 93.31 270 LEU A C 1
ATOM 2131 O O . LEU A 1 270 ? -1.003 -18.116 -17.867 1.00 93.31 270 LEU A O 1
ATOM 2135 N N . PRO A 1 271 ? -2.671 -16.819 -18.637 1.00 94.19 271 PRO A N 1
ATOM 2136 C CA . PRO A 1 271 ? -2.265 -16.895 -20.034 1.00 94.19 271 PRO A CA 1
ATOM 2137 C C . PRO A 1 271 ? -0.882 -16.268 -20.272 1.00 94.19 271 PRO A C 1
ATOM 2139 O O . PRO A 1 271 ? -0.598 -15.166 -19.794 1.00 94.19 271 PRO A O 1
ATOM 2142 N N . CYS A 1 272 ? -0.035 -16.946 -21.054 1.00 92.94 272 CYS A N 1
ATOM 2143 C CA . CYS A 1 272 ? 1.336 -16.514 -21.352 1.00 92.94 272 CYS A CA 1
ATOM 2144 C C . CYS A 1 272 ? 1.421 -15.112 -21.976 1.00 92.94 272 CYS A C 1
ATOM 2146 O O . CYS A 1 272 ? 2.362 -14.372 -21.704 1.00 92.94 272 CYS A O 1
ATOM 2148 N N . ASP A 1 273 ? 0.440 -14.724 -22.791 1.00 93.00 273 ASP A N 1
ATOM 2149 C CA . ASP A 1 273 ? 0.366 -13.401 -23.411 1.00 93.00 273 ASP A CA 1
ATOM 2150 C C . ASP A 1 273 ? 0.153 -12.289 -22.375 1.00 93.00 273 ASP A C 1
ATOM 2152 O O . ASP A 1 273 ? 0.772 -11.229 -22.476 1.00 93.00 273 ASP A O 1
ATOM 2156 N N . VAL A 1 274 ? -0.658 -12.537 -21.340 1.00 93.50 274 VAL A N 1
ATOM 2157 C CA . VAL A 1 274 ? -0.856 -11.602 -20.221 1.00 93.50 274 VAL A CA 1
ATOM 2158 C C . VAL A 1 274 ? 0.413 -11.503 -19.375 1.00 93.50 274 VAL A C 1
ATOM 2160 O O . VAL A 1 274 ? 0.849 -10.392 -19.063 1.00 93.50 274 VAL A O 1
ATOM 2163 N N . VAL A 1 275 ? 1.019 -12.650 -19.050 1.00 94.81 275 VAL A N 1
ATOM 2164 C CA . VAL A 1 275 ? 2.281 -12.758 -18.295 1.00 94.81 275 VAL A CA 1
ATOM 2165 C C . VAL A 1 275 ? 3.389 -11.954 -18.981 1.00 94.81 275 VAL A C 1
ATOM 2167 O O . VAL A 1 275 ? 4.007 -11.096 -18.351 1.00 94.81 275 VAL A O 1
ATOM 2170 N N . GLN A 1 276 ? 3.587 -12.166 -20.286 1.00 93.06 276 GLN A N 1
ATOM 2171 C CA . GLN A 1 276 ? 4.631 -11.500 -21.063 1.00 93.06 276 GLN A CA 1
ATOM 2172 C C . GLN A 1 276 ? 4.343 -10.009 -21.267 1.00 93.06 276 GLN A C 1
ATOM 2174 O O . GLN A 1 276 ? 5.222 -9.176 -21.062 1.00 93.06 276 GLN A O 1
ATOM 2179 N N . LYS A 1 277 ? 3.116 -9.648 -21.667 1.00 91.69 277 LYS A N 1
ATOM 2180 C CA . LYS A 1 277 ? 2.770 -8.259 -22.004 1.00 91.69 277 LYS A CA 1
ATOM 2181 C C . LYS A 1 277 ? 2.856 -7.328 -20.799 1.00 91.69 277 LYS A C 1
ATOM 2183 O O . LYS A 1 277 ? 3.258 -6.175 -20.949 1.00 91.69 277 LYS A O 1
ATOM 2188 N N . TYR A 1 278 ? 2.408 -7.796 -19.637 1.00 92.88 278 TYR A N 1
ATOM 2189 C CA . TYR A 1 278 ? 2.320 -6.969 -18.436 1.00 92.88 278 TYR A CA 1
ATOM 2190 C C . TYR A 1 278 ? 3.429 -7.237 -17.416 1.00 92.88 278 TYR A C 1
ATOM 2192 O O . TYR A 1 278 ? 3.413 -6.609 -16.356 1.00 92.88 278 TYR A O 1
ATOM 2200 N N . GLU A 1 279 ? 4.379 -8.119 -17.739 1.00 92.62 279 GLU A N 1
ATOM 2201 C CA . GLU A 1 279 ? 5.511 -8.484 -16.881 1.00 92.62 279 GLU A CA 1
ATOM 2202 C C . GLU A 1 279 ? 5.034 -8.872 -15.469 1.00 92.62 279 GLU A C 1
ATOM 2204 O O . GLU A 1 279 ? 5.404 -8.269 -14.456 1.00 92.62 279 GLU A O 1
ATOM 2209 N N . VAL A 1 280 ? 4.123 -9.844 -15.408 1.00 94.44 280 VAL A N 1
ATOM 2210 C CA . VAL A 1 280 ? 3.541 -10.342 -14.154 1.00 94.44 280 VAL A CA 1
ATOM 2211 C C . VAL A 1 280 ? 3.872 -11.807 -13.962 1.00 94.44 280 VAL A C 1
ATOM 2213 O O . VAL A 1 280 ? 3.943 -12.551 -14.931 1.00 94.44 280 VAL A O 1
ATOM 2216 N N . VAL A 1 281 ? 4.029 -12.240 -12.715 1.00 94.56 281 VAL A N 1
ATOM 2217 C CA . VAL A 1 281 ? 4.348 -13.635 -12.395 1.00 94.56 281 VAL A CA 1
ATOM 2218 C C . VAL A 1 281 ? 3.314 -14.165 -11.400 1.00 94.56 281 VAL A C 1
ATOM 2220 O O . VAL A 1 281 ? 3.201 -13.603 -10.309 1.00 94.56 281 VAL A O 1
ATOM 2223 N N . PRO A 1 282 ? 2.527 -15.207 -11.725 1.00 93.62 282 PRO A N 1
ATOM 2224 C CA . PRO A 1 282 ? 1.706 -15.892 -10.733 1.00 93.62 282 PRO A CA 1
ATOM 2225 C C . PRO A 1 282 ? 2.619 -16.620 -9.743 1.00 93.62 282 PRO A C 1
ATOM 2227 O O . PRO A 1 282 ? 3.544 -17.317 -10.146 1.00 93.62 282 PRO A O 1
ATOM 2230 N N . VAL A 1 283 ? 2.379 -16.428 -8.449 1.00 88.56 283 VAL A N 1
ATOM 2231 C CA . VAL A 1 283 ? 3.300 -16.871 -7.397 1.00 88.56 283 VAL A CA 1
ATOM 2232 C C . VAL A 1 283 ? 2.724 -17.989 -6.546 1.00 88.56 283 VAL A C 1
ATOM 2234 O O . VAL A 1 283 ? 3.392 -18.985 -6.286 1.00 88.56 283 VAL A O 1
ATOM 2237 N N . GLU A 1 284 ? 1.488 -17.825 -6.084 1.00 86.75 284 GLU A N 1
ATOM 2238 C CA . GLU A 1 284 ? 0.894 -18.753 -5.127 1.00 86.75 284 GLU A CA 1
ATOM 2239 C C . GLU A 1 284 ? -0.621 -18.810 -5.301 1.00 86.75 284 GLU A C 1
ATOM 2241 O O . GLU A 1 284 ? -1.279 -17.791 -5.520 1.00 86.75 284 GLU A O 1
ATOM 2246 N N . ARG A 1 285 ? -1.190 -20.005 -5.135 1.00 86.25 285 ARG A N 1
ATOM 2247 C CA . ARG A 1 285 ? -2.632 -20.219 -5.022 1.00 86.25 285 ARG A CA 1
ATOM 2248 C C . ARG A 1 285 ? -3.017 -20.448 -3.562 1.00 86.25 285 ARG A C 1
ATOM 2250 O O . ARG A 1 285 ? -2.643 -21.454 -2.969 1.00 86.25 285 ARG A O 1
ATOM 2257 N N . LYS A 1 286 ? -3.841 -19.559 -3.002 1.00 76.50 286 LYS A N 1
ATOM 2258 C CA . LYS A 1 286 ? -4.371 -19.649 -1.633 1.00 76.50 286 LYS A CA 1
ATOM 2259 C C . LYS A 1 286 ? -5.840 -20.046 -1.615 1.00 76.50 286 LYS A C 1
ATOM 2261 O O . LYS A 1 286 ? -6.647 -19.552 -2.401 1.00 76.50 286 LYS A O 1
ATOM 2266 N N . PHE A 1 287 ? -6.190 -20.935 -0.684 1.00 76.31 287 PHE A N 1
ATOM 2267 C CA . PHE A 1 287 ? -7.568 -21.379 -0.414 1.00 76.31 287 PHE A CA 1
ATOM 2268 C C . PHE A 1 287 ? -8.350 -21.842 -1.659 1.00 76.31 287 PHE A C 1
ATOM 2270 O O . PHE A 1 287 ? -9.571 -21.749 -1.695 1.00 76.31 287 PHE A O 1
ATOM 2277 N N . GLY A 1 288 ? -7.659 -22.295 -2.710 1.00 77.00 288 GLY A N 1
ATOM 2278 C CA . GLY A 1 288 ? -8.273 -22.756 -3.957 1.00 77.00 288 GLY A CA 1
ATOM 2279 C C . GLY A 1 288 ? -8.845 -21.663 -4.873 1.00 77.00 288 GLY A C 1
ATOM 2280 O O . GLY A 1 288 ? -8.990 -21.927 -6.064 1.00 77.00 288 GLY A O 1
ATOM 2281 N N . GLU A 1 289 ? -9.099 -20.449 -4.385 1.00 84.75 289 GLU A N 1
ATOM 2282 C CA . GLU A 1 289 ? -9.802 -19.392 -5.136 1.00 84.75 289 GLU A CA 1
ATOM 2283 C C . GLU A 1 289 ? -9.026 -18.077 -5.280 1.00 84.75 289 GLU A C 1
ATOM 2285 O O . GLU A 1 289 ? -9.461 -17.201 -6.029 1.00 84.75 289 GLU A O 1
ATOM 2290 N N . LEU A 1 290 ? -7.914 -17.907 -4.559 1.00 82.06 290 LEU A N 1
ATOM 2291 C CA . LEU A 1 290 ? -7.118 -16.681 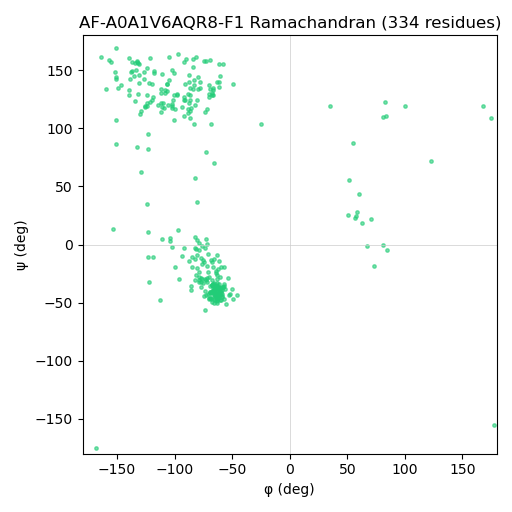-4.559 1.00 82.06 290 LEU A CA 1
ATOM 2292 C C . LEU A 1 290 ? -5.763 -16.928 -5.227 1.00 82.06 290 LEU A C 1
ATOM 2294 O O . LEU A 1 290 ? -5.005 -17.786 -4.783 1.00 82.06 290 LEU A O 1
ATOM 2298 N N . LEU A 1 291 ? -5.460 -16.179 -6.282 1.00 87.69 291 LEU A N 1
ATOM 2299 C CA . LEU A 1 291 ? -4.178 -16.181 -6.974 1.00 87.69 291 LEU A CA 1
ATOM 2300 C C . LEU A 1 291 ? -3.375 -14.946 -6.560 1.00 87.69 291 LEU A C 1
ATOM 2302 O O . LEU A 1 291 ? -3.815 -13.811 -6.756 1.00 87.69 291 LEU A O 1
ATOM 2306 N N . ILE A 1 292 ? -2.192 -15.174 -5.999 1.00 86.81 292 ILE A N 1
ATOM 2307 C CA . ILE A 1 292 ? -1.221 -14.129 -5.693 1.00 86.81 292 ILE A CA 1
ATOM 2308 C C . ILE A 1 292 ? -0.361 -13.897 -6.930 1.00 86.81 292 ILE A C 1
ATOM 2310 O O . ILE A 1 292 ? 0.251 -14.832 -7.448 1.00 86.81 292 ILE A O 1
ATOM 2314 N N . VAL A 1 293 ? -0.309 -12.652 -7.395 1.00 88.56 293 VAL A N 1
ATOM 2315 C CA . VAL A 1 293 ? 0.423 -12.255 -8.602 1.00 88.56 293 VAL A CA 1
ATOM 2316 C C . VAL A 1 293 ? 1.464 -11.201 -8.242 1.00 88.56 293 VAL A C 1
ATOM 2318 O O . VAL A 1 293 ? 1.135 -10.140 -7.708 1.00 88.56 293 VAL A O 1
ATOM 2321 N N . ALA A 1 294 ? 2.726 -11.485 -8.543 1.00 88.38 294 ALA A N 1
ATOM 2322 C CA . ALA A 1 294 ? 3.821 -10.544 -8.385 1.00 88.38 294 ALA A CA 1
ATOM 2323 C C . ALA A 1 294 ? 3.922 -9.613 -9.595 1.00 88.38 294 ALA A C 1
ATOM 2325 O O . ALA A 1 294 ? 3.880 -10.045 -10.747 1.00 88.38 294 ALA A O 1
ATOM 2326 N N . SER A 1 295 ? 4.071 -8.318 -9.323 1.00 88.38 295 SER A N 1
ATOM 2327 C CA . SER A 1 295 ? 4.303 -7.291 -10.337 1.00 88.38 295 SER A CA 1
ATOM 2328 C C . SER A 1 295 ? 5.085 -6.126 -9.744 1.00 88.38 295 SER A C 1
ATOM 2330 O O . SER A 1 295 ? 4.888 -5.757 -8.589 1.00 88.38 295 SER A O 1
ATOM 2332 N N . ALA A 1 296 ? 5.910 -5.466 -10.548 1.00 83.81 296 ALA A N 1
ATOM 2333 C CA . ALA A 1 296 ? 6.556 -4.223 -10.140 1.00 83.81 296 ALA A CA 1
ATOM 2334 C C . ALA A 1 296 ? 5.598 -3.018 -10.165 1.00 83.81 296 ALA A C 1
ATOM 2336 O O . ALA A 1 296 ? 5.904 -1.961 -9.613 1.00 83.81 296 ALA A O 1
ATOM 2337 N N . GLN A 1 297 ? 4.425 -3.158 -10.795 1.00 81.81 297 GLN A N 1
ATOM 2338 C CA . GLN A 1 297 ? 3.415 -2.103 -10.904 1.00 81.81 297 GLN A CA 1
ATOM 2339 C C . GLN A 1 297 ? 2.024 -2.598 -10.473 1.00 81.81 297 GLN A C 1
ATOM 2341 O O . GLN A 1 297 ? 1.079 -2.536 -11.260 1.00 81.81 297 GLN A O 1
ATOM 2346 N N . PRO A 1 298 ? 1.825 -3.011 -9.208 1.00 72.56 298 PRO A N 1
ATOM 2347 C CA . PRO A 1 298 ? 0.593 -3.667 -8.737 1.00 72.56 298 PRO A CA 1
ATOM 2348 C C . PRO A 1 298 ? -0.679 -2.800 -8.818 1.00 72.56 298 PRO A C 1
ATOM 2350 O O . PRO A 1 298 ? -1.779 -3.290 -8.584 1.00 72.56 298 PRO A O 1
ATOM 2353 N N . ARG A 1 299 ? -0.554 -1.499 -9.119 1.00 75.56 299 ARG A N 1
ATOM 2354 C CA . ARG A 1 299 ? -1.674 -0.558 -9.304 1.00 75.56 299 ARG A CA 1
ATOM 2355 C C . ARG A 1 299 ? -1.959 -0.206 -10.768 1.00 75.56 299 ARG A C 1
ATOM 2357 O O . ARG A 1 299 ? -2.765 0.687 -11.017 1.00 75.56 299 ARG A O 1
ATOM 2364 N N . ASN A 1 300 ? -1.292 -0.840 -11.731 1.00 81.94 300 ASN A N 1
ATOM 2365 C CA . ASN A 1 300 ? -1.629 -0.653 -13.138 1.00 81.94 300 ASN A CA 1
ATOM 2366 C C . ASN A 1 300 ? -3.003 -1.287 -13.408 1.00 81.94 300 ASN A C 1
ATOM 2368 O O . ASN A 1 300 ? -3.129 -2.502 -13.487 1.00 81.94 300 ASN A O 1
ATOM 2372 N N . GLU A 1 301 ? -4.039 -0.456 -13.522 1.00 84.12 301 GLU A N 1
ATOM 2373 C CA . GLU A 1 301 ? -5.425 -0.911 -13.681 1.00 84.12 301 GLU A CA 1
ATOM 2374 C C . GLU A 1 301 ? -5.653 -1.707 -14.975 1.00 84.12 301 GLU A C 1
ATOM 2376 O O . GLU A 1 301 ? -6.483 -2.612 -14.991 1.00 84.12 301 GLU A O 1
ATOM 2381 N N . GLU A 1 302 ? -4.900 -1.425 -16.042 1.00 88.50 302 GLU A N 1
ATOM 2382 C CA . GLU A 1 302 ? -4.990 -2.191 -17.288 1.00 88.50 302 GLU A CA 1
ATOM 2383 C C . GLU A 1 302 ? -4.447 -3.611 -17.099 1.00 88.50 302 GLU A C 1
ATOM 2385 O O . GLU A 1 302 ? -5.119 -4.576 -17.456 1.00 88.50 302 GLU A O 1
ATOM 2390 N N . MET A 1 303 ? -3.276 -3.731 -16.465 1.00 92.19 303 MET A N 1
ATOM 2391 C CA . MET A 1 303 ? -2.686 -5.018 -16.092 1.00 92.19 303 MET A CA 1
ATOM 2392 C C . MET A 1 303 ? -3.613 -5.792 -15.153 1.00 92.19 303 MET A C 1
ATOM 2394 O O . MET A 1 303 ? -3.913 -6.951 -15.411 1.00 92.19 303 MET A O 1
ATOM 2398 N N . ARG A 1 304 ? -4.135 -5.146 -14.104 1.00 90.06 304 ARG A N 1
ATOM 2399 C CA . ARG A 1 304 ? -5.034 -5.793 -13.136 1.00 90.06 304 ARG A CA 1
ATOM 2400 C C . ARG A 1 304 ? -6.290 -6.337 -13.801 1.00 90.06 304 ARG A C 1
ATOM 2402 O O . ARG A 1 304 ? -6.715 -7.440 -13.474 1.00 90.06 304 ARG A O 1
ATOM 2409 N N . ARG A 1 305 ? -6.872 -5.574 -14.730 1.00 90.19 305 ARG A N 1
ATOM 2410 C CA . ARG A 1 305 ? -8.030 -6.016 -15.507 1.00 90.19 305 ARG A CA 1
ATOM 2411 C C . ARG A 1 305 ? -7.673 -7.200 -16.403 1.00 90.19 305 ARG A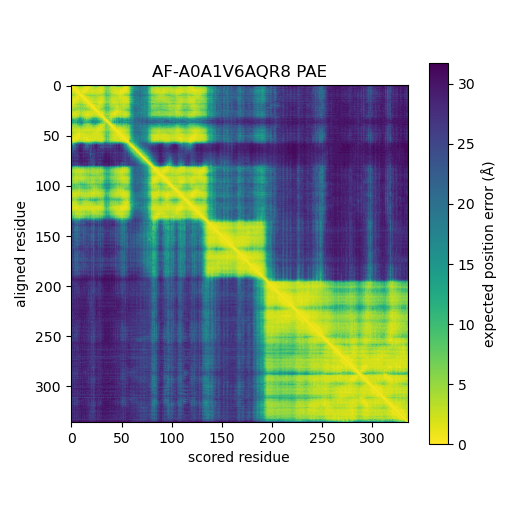 C 1
ATOM 2413 O O . ARG A 1 305 ? -8.382 -8.194 -16.360 1.00 90.19 305 ARG A O 1
ATOM 2420 N N . ALA A 1 306 ? -6.570 -7.125 -17.147 1.00 92.50 306 ALA A N 1
ATOM 2421 C CA . ALA A 1 306 ? -6.135 -8.208 -18.028 1.00 92.50 306 ALA A CA 1
ATOM 2422 C C . ALA A 1 306 ? -5.834 -9.508 -17.260 1.00 92.50 306 ALA A C 1
ATOM 2424 O O . ALA A 1 306 ? -6.232 -10.587 -17.684 1.00 92.50 306 ALA A O 1
ATOM 2425 N N . VAL A 1 307 ? -5.188 -9.406 -16.095 1.00 92.94 307 VAL A N 1
ATOM 2426 C CA . VAL A 1 307 ? -4.925 -10.549 -15.209 1.00 92.94 307 VAL A CA 1
ATOM 2427 C C . VAL A 1 307 ? -6.232 -11.132 -14.670 1.00 92.94 307 VAL A C 1
ATOM 2429 O O . VAL A 1 307 ? -6.392 -12.347 -14.682 1.00 92.94 307 VAL A O 1
ATOM 2432 N N . ALA A 1 308 ? -7.185 -10.293 -14.252 1.00 90.81 308 ALA A N 1
ATOM 2433 C CA . ALA A 1 308 ? -8.493 -10.747 -13.775 1.00 90.81 308 ALA A CA 1
ATOM 2434 C C . ALA A 1 308 ? -9.367 -11.367 -14.882 1.00 90.81 308 ALA A C 1
ATOM 2436 O O . ALA A 1 308 ? -10.170 -12.244 -14.594 1.00 90.81 308 ALA A O 1
ATOM 2437 N N . GLU A 1 309 ? -9.228 -10.929 -16.136 1.00 93.31 309 GLU A N 1
ATOM 2438 C CA . GLU A 1 309 ? -9.894 -11.539 -17.298 1.00 93.31 309 GLU A CA 1
ATOM 2439 C C . GLU A 1 309 ? -9.222 -12.855 -17.723 1.00 93.31 309 GLU A C 1
ATOM 2441 O O . GLU A 1 309 ? -9.888 -13.755 -18.231 1.00 93.31 309 GLU A O 1
ATOM 2446 N N . GLY A 1 310 ? -7.912 -12.980 -17.492 1.00 90.12 310 GLY A N 1
ATOM 2447 C CA . GLY A 1 310 ? -7.123 -14.162 -17.833 1.00 90.12 310 GLY A CA 1
ATOM 2448 C C . GLY A 1 310 ? -7.299 -15.346 -16.878 1.00 90.12 310 GLY A C 1
ATOM 2449 O O . GLY A 1 310 ? -6.862 -16.446 -17.201 1.00 90.12 310 GLY A O 1
ATOM 2450 N N . THR A 1 311 ? -7.933 -15.163 -15.718 1.00 90.38 311 THR A N 1
ATOM 2451 C CA . THR A 1 311 ? -8.116 -16.228 -14.724 1.00 90.38 311 THR A CA 1
ATOM 2452 C C . THR A 1 311 ? -9.522 -16.220 -14.133 1.00 90.38 311 THR A C 1
ATOM 2454 O O . THR A 1 311 ? -10.150 -15.179 -13.986 1.00 90.38 311 THR A O 1
ATOM 2457 N N . THR A 1 312 ? -10.033 -17.388 -13.742 1.00 87.81 312 THR A N 1
ATOM 2458 C CA . THR A 1 312 ? -11.326 -17.500 -13.041 1.00 87.81 312 THR A CA 1
ATOM 2459 C C . THR A 1 312 ? -11.210 -17.239 -11.537 1.00 87.81 312 THR A C 1
ATOM 2461 O O . THR A 1 312 ? -12.203 -17.302 -10.813 1.00 87.81 312 THR A O 1
ATOM 2464 N N . MET A 1 313 ? -9.992 -17.014 -11.043 1.00 88.00 313 MET A N 1
ATOM 2465 C CA . MET A 1 313 ? -9.681 -16.834 -9.629 1.00 88.00 313 MET A CA 1
ATOM 2466 C C . MET A 1 313 ? -9.724 -15.361 -9.218 1.00 88.00 313 MET A C 1
ATOM 2468 O O . MET A 1 313 ? -9.524 -14.455 -10.024 1.00 88.00 313 MET A O 1
ATOM 2472 N N . ARG A 1 314 ? -9.931 -15.100 -7.924 1.00 84.75 314 ARG A N 1
ATOM 2473 C CA . ARG A 1 314 ? -9.698 -13.760 -7.373 1.00 84.75 314 ARG A CA 1
ATOM 2474 C C . ARG A 1 314 ? -8.200 -13.491 -7.366 1.00 84.75 314 ARG A C 1
ATOM 2476 O O . ARG A 1 314 ? -7.430 -14.362 -6.985 1.00 84.75 314 ARG A O 1
ATOM 2483 N N . THR A 1 315 ? -7.793 -12.290 -7.748 1.00 85.94 315 THR A N 1
ATOM 2484 C CA . THR A 1 315 ? -6.375 -11.931 -7.872 1.00 85.94 315 THR A CA 1
ATOM 2485 C C . THR A 1 315 ? -5.982 -10.911 -6.814 1.00 85.94 315 THR A C 1
ATOM 2487 O O . THR A 1 315 ? -6.637 -9.872 -6.687 1.00 85.94 315 THR A O 1
ATOM 2490 N N . GLU A 1 316 ? -4.889 -11.164 -6.105 1.00 82.56 316 GLU A N 1
ATOM 2491 C CA . GLU A 1 316 ? -4.258 -10.196 -5.210 1.00 82.56 316 GLU A CA 1
ATOM 2492 C C . GLU A 1 316 ? -2.831 -9.916 -5.681 1.00 82.56 316 GLU A C 1
ATOM 2494 O O . GLU A 1 316 ? -2.116 -10.825 -6.098 1.00 82.56 316 GLU A O 1
ATOM 2499 N N . PHE A 1 317 ? -2.429 -8.646 -5.652 1.00 79.69 317 PHE A N 1
ATOM 2500 C CA . PHE A 1 317 ? -1.160 -8.213 -6.228 1.00 79.69 317 PHE A CA 1
ATOM 2501 C C . PHE A 1 317 ? -0.145 -7.895 -5.141 1.00 79.69 317 PHE A C 1
ATOM 2503 O O . PHE A 1 317 ? -0.433 -7.137 -4.211 1.00 79.69 317 PHE A O 1
ATOM 2510 N N . VAL A 1 318 ? 1.059 -8.431 -5.314 1.00 78.75 318 VAL A N 1
ATOM 2511 C CA . VAL A 1 318 ? 2.222 -8.158 -4.468 1.00 78.75 318 VAL A CA 1
ATOM 2512 C C . VAL A 1 318 ? 3.327 -7.507 -5.290 1.00 78.75 318 VAL A C 1
ATOM 2514 O O . VAL A 1 318 ? 3.444 -7.734 -6.494 1.00 78.75 318 VAL A O 1
ATOM 2517 N N . ILE A 1 319 ? 4.128 -6.664 -4.645 1.00 77.12 319 ILE A N 1
ATOM 2518 C CA . ILE A 1 319 ? 5.277 -6.027 -5.288 1.00 77.12 319 ILE A CA 1
ATOM 2519 C C . ILE A 1 319 ? 6.429 -7.012 -5.373 1.00 77.12 319 ILE A C 1
ATOM 2521 O O . ILE A 1 319 ? 6.773 -7.637 -4.376 1.00 77.12 319 ILE A O 1
ATOM 2525 N N . ALA A 1 320 ? 7.073 -7.072 -6.532 1.00 81.69 320 ALA A N 1
ATOM 2526 C CA . ALA A 1 320 ? 8.390 -7.675 -6.671 1.00 81.69 320 ALA A CA 1
ATOM 2527 C C . ALA A 1 320 ? 9.315 -6.753 -7.468 1.00 81.69 320 ALA A C 1
ATOM 2529 O O . ALA A 1 320 ? 8.863 -5.892 -8.229 1.00 81.69 320 ALA A O 1
ATOM 2530 N N . TYR A 1 321 ? 10.619 -6.928 -7.273 1.00 86.19 321 TYR A N 1
ATOM 2531 C CA . TYR A 1 321 ? 11.630 -6.143 -7.964 1.00 86.19 321 TYR A CA 1
ATOM 2532 C C . TYR A 1 321 ? 11.624 -6.452 -9.464 1.00 86.19 321 TYR A C 1
ATOM 2534 O O . TYR A 1 321 ? 11.627 -7.619 -9.853 1.00 86.19 321 TYR A O 1
ATOM 2542 N N . ASP A 1 322 ? 11.683 -5.413 -10.305 1.00 86.75 322 ASP A N 1
ATOM 2543 C CA . ASP A 1 322 ? 11.666 -5.546 -11.770 1.00 86.75 322 ASP A CA 1
ATOM 2544 C C . ASP A 1 322 ? 12.714 -6.543 -12.288 1.00 86.75 322 ASP A C 1
ATOM 2546 O O . ASP A 1 322 ? 12.416 -7.365 -13.149 1.00 86.75 322 ASP A O 1
ATOM 2550 N N . GLY A 1 323 ? 13.935 -6.511 -11.742 1.00 86.25 323 GLY A N 1
ATOM 2551 C CA . GLY A 1 323 ? 14.992 -7.438 -12.153 1.00 86.25 323 GLY A CA 1
ATOM 2552 C C . GLY A 1 323 ? 14.699 -8.896 -11.786 1.00 86.25 323 GLY A C 1
ATOM 2553 O O . GLY A 1 323 ? 15.045 -9.792 -12.548 1.00 86.25 323 GLY A O 1
ATOM 2554 N N . HIS A 1 324 ? 14.024 -9.145 -10.659 1.00 89.75 324 HIS A N 1
ATOM 2555 C CA . HIS A 1 324 ? 13.648 -10.504 -10.257 1.00 89.75 324 HIS A CA 1
ATOM 2556 C C . HIS A 1 324 ? 12.438 -11.009 -11.051 1.00 89.75 324 HIS A C 1
ATOM 2558 O O . HIS A 1 324 ? 12.361 -12.196 -11.345 1.00 89.75 324 HIS A O 1
ATOM 2564 N N . ILE A 1 325 ? 11.523 -10.116 -11.443 1.00 91.38 325 ILE A N 1
ATOM 2565 C CA . ILE A 1 325 ? 10.428 -10.445 -12.364 1.00 91.38 325 ILE A CA 1
ATOM 2566 C C . ILE A 1 325 ? 10.994 -10.852 -13.721 1.00 91.38 325 ILE A C 1
ATOM 2568 O O . ILE A 1 325 ? 10.652 -11.921 -14.207 1.00 91.38 325 ILE A O 1
ATOM 2572 N N . ALA A 1 326 ? 11.891 -10.049 -14.300 1.00 90.19 326 ALA A N 1
ATOM 2573 C CA . ALA A 1 326 ? 12.520 -10.372 -15.579 1.00 90.19 326 ALA A CA 1
ATOM 2574 C C . ALA A 1 326 ? 13.240 -11.731 -15.527 1.00 90.19 326 ALA A C 1
ATOM 2576 O O . ALA A 1 326 ? 12.995 -12.584 -16.374 1.00 90.19 326 ALA A O 1
ATOM 2577 N N . ALA A 1 327 ? 14.033 -11.974 -14.477 1.00 90.25 327 ALA A N 1
ATOM 2578 C CA . ALA A 1 327 ? 14.701 -13.259 -14.279 1.00 90.25 327 ALA A CA 1
ATOM 2579 C C . ALA A 1 327 ? 13.711 -14.429 -14.121 1.00 90.25 327 ALA A C 1
ATOM 2581 O O . ALA A 1 327 ? 13.947 -15.514 -14.641 1.00 90.25 327 ALA A O 1
ATOM 2582 N N . ALA A 1 328 ? 12.589 -14.234 -13.422 1.00 91.00 328 ALA A N 1
ATOM 2583 C CA . ALA A 1 328 ? 11.559 -15.262 -13.286 1.00 91.00 328 ALA A CA 1
ATOM 2584 C C . ALA A 1 328 ? 10.847 -15.551 -14.620 1.00 91.00 328 ALA A C 1
ATOM 2586 O O . ALA A 1 328 ? 10.588 -16.711 -14.936 1.00 91.00 328 ALA A O 1
ATOM 2587 N N . LEU A 1 329 ? 10.556 -14.522 -15.418 1.00 92.31 329 LEU A N 1
ATOM 2588 C CA . LEU A 1 329 ? 9.960 -14.676 -16.747 1.00 92.31 329 LEU A CA 1
ATOM 2589 C C . LEU A 1 329 ? 10.890 -15.442 -17.698 1.00 92.31 329 LEU A C 1
ATOM 2591 O O . LEU A 1 329 ? 10.432 -16.320 -18.427 1.00 92.31 329 LEU A O 1
ATOM 2595 N N . GLU A 1 330 ? 12.192 -15.172 -17.636 1.00 92.12 330 GLU A N 1
ATOM 2596 C CA . GLU A 1 330 ? 13.202 -15.912 -18.393 1.00 92.12 330 GLU A CA 1
ATOM 2597 C C . GLU A 1 330 ? 13.300 -17.371 -17.916 1.00 92.12 330 GLU A C 1
ATOM 2599 O O . GLU A 1 330 ? 13.185 -18.294 -18.719 1.00 92.12 330 GLU A O 1
ATOM 2604 N N . ASN A 1 331 ? 13.424 -17.600 -16.605 1.00 90.31 331 ASN A N 1
ATOM 2605 C CA . ASN A 1 331 ? 13.644 -18.937 -16.044 1.00 90.31 331 ASN A CA 1
ATOM 2606 C C . ASN A 1 331 ? 12.435 -19.876 -16.176 1.00 90.31 331 ASN A C 1
ATOM 2608 O O . ASN A 1 331 ? 12.615 -21.062 -16.443 1.00 90.31 331 ASN A O 1
ATOM 2612 N N . TYR A 1 332 ? 11.217 -19.372 -15.954 1.00 90.12 332 TYR A N 1
ATOM 2613 C CA . TYR A 1 332 ? 10.007 -20.203 -15.923 1.00 90.12 332 TYR A CA 1
ATOM 2614 C C . TYR A 1 332 ? 9.254 -20.234 -17.258 1.00 90.12 332 TYR A C 1
ATOM 2616 O O . TYR A 1 332 ? 8.607 -21.235 -17.556 1.00 90.12 332 TYR A O 1
ATOM 2624 N N . TYR A 1 333 ? 9.330 -19.167 -18.062 1.00 88.31 333 TYR A N 1
ATOM 2625 C CA . TYR A 1 333 ? 8.577 -19.053 -19.320 1.00 88.31 333 TYR A CA 1
ATOM 2626 C C . TYR A 1 333 ? 9.465 -18.923 -20.565 1.00 88.31 333 TYR A C 1
ATOM 2628 O O . TYR A 1 333 ? 8.955 -19.027 -21.681 1.00 88.31 333 TYR A O 1
ATOM 2636 N N . GLY A 1 334 ? 10.778 -18.714 -20.412 1.00 88.06 334 GLY A N 1
ATOM 2637 C CA . GLY A 1 334 ? 11.700 -18.542 -21.537 1.00 88.06 334 GLY A CA 1
ATOM 2638 C C . GLY A 1 334 ? 11.527 -17.216 -22.279 1.00 88.06 334 GLY A C 1
ATOM 2639 O O . GLY A 1 334 ? 11.880 -17.125 -23.455 1.00 88.06 334 GLY A O 1
ATOM 2640 N N . PHE A 1 335 ? 10.943 -16.199 -21.637 1.00 85.94 335 PHE A N 1
ATOM 2641 C CA . PHE A 1 335 ? 10.780 -14.879 -22.245 1.00 85.94 335 PHE A CA 1
ATOM 2642 C C . PHE A 1 335 ? 12.086 -14.084 -22.141 1.00 85.94 335 PHE A C 1
ATOM 2644 O O . PHE A 1 335 ? 12.616 -13.913 -21.047 1.00 85.94 335 PHE A O 1
ATOM 2651 N N . SER A 1 336 ? 12.587 -13.613 -23.286 1.00 64.06 336 SER A N 1
ATOM 2652 C CA . SER A 1 336 ? 13.832 -12.842 -23.431 1.00 64.06 336 SER A CA 1
ATOM 2653 C C . SER A 1 336 ? 13.593 -11.357 -23.664 1.00 64.06 336 SER A C 1
ATOM 2655 O O . SER A 1 336 ? 12.720 -11.067 -24.522 1.00 64.06 336 SER A O 1
#

Solvent-accessible surface area (backbone atoms only — not comparable to full-atom values): 19239 Å² total; per-residue (Å²): 109,44,48,33,42,39,33,33,72,87,72,50,73,51,69,35,34,31,77,62,88,56,91,89,46,67,56,38,54,38,32,30,74,34,98,84,70,80,48,77,44,78,45,78,42,55,50,88,53,36,35,34,39,34,34,44,54,68,91,77,73,82,86,84,89,83,82,96,82,77,93,80,66,81,86,72,82,60,55,87,49,36,38,38,41,36,34,28,76,87,73,52,72,47,52,21,39,22,62,62,86,56,96,85,44,71,51,44,54,35,28,57,65,54,84,86,52,66,41,59,34,30,42,39,31,42,90,43,47,74,45,73,49,77,46,83,40,66,70,44,51,36,35,76,70,65,59,40,50,54,68,58,48,46,53,38,49,52,55,28,70,78,37,77,88,55,51,64,70,56,48,34,36,77,68,67,56,40,53,70,66,57,48,50,53,49,49,47,50,55,58,56,66,55,56,48,70,63,61,46,34,35,75,72,67,65,34,54,70,68,59,45,54,52,40,50,54,53,31,71,77,37,76,88,54,51,65,64,57,46,34,36,75,70,65,64,42,53,64,63,58,48,30,53,51,48,19,66,72,68,73,42,56,59,52,72,58,81,84,55,85,62,55,73,82,38,55,71,54,46,49,69,67,57,30,64,74,60,57,43,42,58,54,46,75,45,93,90,46,36,36,36,31,34,18,70,58,67,79,43,63,68,51,53,49,50,54,48,72,50,28,97,45,49,76,46,60,24,31,27,40,62,72,40,48,51,51,47,39,31,74,78,71,66,54,129

pLDDT: mean 74.0, std 16.48, range [25.75, 94.81]